Protein AF-G1UU79-F1 (afdb_monomer)

Foldseek 3Di:
DPPPVVVVVVVVVVLVVVVVVCCVVVVVVLVVLQVLCVLALHHSVLVCCLVPVLVVVLLVVLVVVVPPLSVPVVCVVSPPPVSSCVSCPPPVVSSVVSVVSSVVSVVVSVVSNPDGGDAAAHPVGGNPPDDPPPPPDDPDPDPPPPLDQQDLVNLVVVLVVCLQPLFAADALRSLVSLVVVLVVLVVLLVVLVVVPDDDPVVCCVSRVVSVVVSVSSVRSNLSNLSRLLVLQVHHSCLVCVLVVLLVVLQVVCVVVVNPVCLSDPDDDVVVVVVCCVVPVPSNCVSCVSSVVSVVVSVVSSPDGGDAAADPRGGNPSVVVVVVVD

Sequence (325 aa):
MPSWGGFQILAVTDALIAVLLQFVIFIPMLAVGIRRLHDSDLSGWWLPTAMWLPSLLALGCALLWGRPEALDLVKLVGGNSSLFPKILDGHPVLSWSLRILNMLLQFFLLFVWVRKGTSGPNRFGPDPLAPETVPGNPPVSPPAERKATMSFARGIKTCLRKYLHVRGRASRAEFWWFVLLYALLLLGYKILLFRQQGPDWLFFVTQGLPLLALLLLAVPLLAVGVRRLHDSNLRCWWLLVPLVPTLLALGIGAWVGIPASLVWMEITDAALAYHLERYPGEFWILHLPTALLLLLLLCLCLRKGTSGPNRFGPDPLTVARERRI

pLDDT: mean 77.98, std 14.63, range [42.53, 96.12]

Mean predicted aligned error: 16.14 Å

Radius of gyration: 25.37 Å; Cα contacts (8 Å, |Δi|>4): 253; chains: 1; bounding box: 64×58×80 Å

Secondary structure (DSSP, 8-state):
---HHHHHHHHHHHHHHHHHHHHHHHHHHHHHHHHHHHHTT--TTHHHHHHHHHHHHHHHHHHHTT-GGGG-HHHHHTT-TTHHHHHTTT-HHHHHHHHHHHHHHHHHHHHHHHSPPPSS-BTTB--TTS----TTSPPP-S-SS---PPPHHHHHHHHHHTTT--SS---HHHHHHHHHHHHHHHHHHHHHHT---S-HHHHIIIIIHHHHHHHHHHHHHHHHHHHHHHHTT--GGGGTTTHHHHHHHHHHHHHTT--GGGTS----HHHHHHHHHH-HHHHHHHHHHHHHHHHHHHHHHHSPPPSS-BTTBS-HHHHHHHTT-

Structure (mmCIF, N/CA/C/O backbone):
data_AF-G1UU79-F1
#
_entry.id   AF-G1UU79-F1
#
loop_
_atom_site.group_PDB
_atom_site.id
_atom_site.type_symbol
_atom_site.label_atom_id
_atom_site.label_alt_id
_atom_site.label_comp_id
_atom_site.label_asym_id
_atom_site.label_entity_id
_atom_site.label_seq_id
_atom_site.pdbx_PDB_ins_code
_atom_site.Cartn_x
_atom_site.Cartn_y
_atom_site.Cartn_z
_atom_site.occupancy
_atom_site.B_iso_or_equiv
_atom_site.auth_seq_id
_atom_site.auth_comp_id
_atom_site.auth_asym_id
_atom_site.auth_atom_id
_atom_site.pdbx_PDB_model_num
ATOM 1 N N . MET A 1 1 ? 14.846 29.784 -36.809 1.00 42.53 1 MET A N 1
ATOM 2 C CA . MET A 1 1 ? 15.454 28.819 -35.866 1.00 42.53 1 MET A CA 1
ATOM 3 C C . MET A 1 1 ? 15.377 29.437 -34.477 1.00 42.53 1 MET A C 1
ATOM 5 O O . MET A 1 1 ? 15.853 30.560 -34.353 1.00 42.53 1 MET A O 1
ATOM 9 N N . PRO A 1 2 ? 14.732 28.813 -33.475 1.00 44.84 2 PRO A N 1
ATOM 10 C CA . PRO A 1 2 ? 14.723 29.357 -32.118 1.00 44.84 2 PRO A CA 1
ATOM 11 C C . PRO A 1 2 ? 16.166 29.414 -31.606 1.00 44.84 2 PRO A C 1
ATOM 13 O O . PRO A 1 2 ? 16.908 28.445 -31.763 1.00 44.84 2 PRO A O 1
ATOM 16 N N . SER A 1 3 ? 16.592 30.553 -31.063 1.00 48.53 3 SER A N 1
ATOM 17 C CA . SER A 1 3 ? 17.944 30.708 -30.534 1.00 48.53 3 SER A CA 1
ATOM 18 C C . SER A 1 3 ? 18.120 29.799 -29.315 1.00 48.53 3 SER A C 1
ATOM 20 O O . SER A 1 3 ? 17.365 29.865 -28.345 1.00 48.53 3 SER A O 1
ATOM 22 N N . TRP A 1 4 ? 19.142 28.947 -29.364 1.00 49.50 4 TRP A N 1
ATOM 23 C CA . TRP A 1 4 ? 19.498 27.992 -28.310 1.00 49.50 4 TRP A CA 1
ATOM 24 C C . TRP A 1 4 ? 19.622 28.622 -26.906 1.00 49.50 4 TRP A C 1
ATOM 26 O O . TRP A 1 4 ? 19.431 27.932 -25.908 1.00 49.50 4 TRP A O 1
ATOM 36 N N . GLY A 1 5 ? 19.862 29.936 -26.817 1.00 51.56 5 GLY A N 1
ATOM 37 C CA . GLY A 1 5 ? 19.960 30.670 -25.553 1.00 51.56 5 GLY A CA 1
ATOM 38 C C . GLY A 1 5 ? 18.662 30.726 -24.737 1.00 51.56 5 GLY A C 1
ATOM 39 O O . GLY A 1 5 ? 18.717 30.621 -23.517 1.00 51.56 5 GLY A O 1
ATOM 40 N N . GLY A 1 6 ? 17.485 30.815 -25.372 1.00 49.16 6 GLY A N 1
ATOM 41 C CA . GLY A 1 6 ? 16.207 30.844 -24.640 1.00 49.16 6 GLY A CA 1
ATOM 42 C C . GLY A 1 6 ? 15.876 29.505 -23.971 1.00 49.16 6 GLY A C 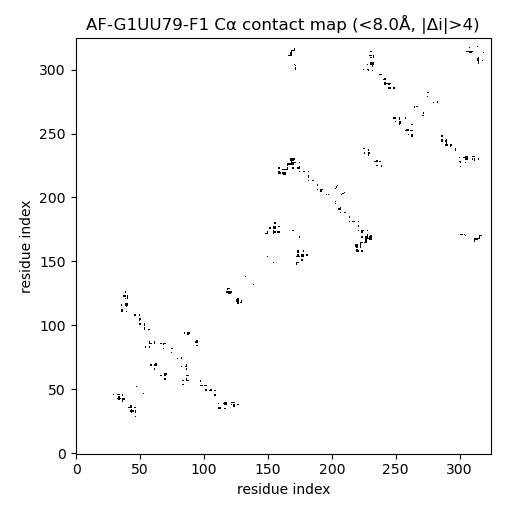1
ATOM 43 O O . GLY A 1 6 ? 15.390 29.469 -22.843 1.00 49.16 6 GLY A O 1
ATOM 44 N N . PHE A 1 7 ? 16.215 28.399 -24.639 1.00 50.00 7 PHE A N 1
ATOM 45 C CA . PHE A 1 7 ? 16.010 27.043 -24.122 1.00 50.00 7 PHE A CA 1
ATOM 46 C C . PHE A 1 7 ? 16.966 26.722 -22.962 1.00 50.00 7 PHE A C 1
ATOM 48 O O . PHE A 1 7 ? 16.570 26.091 -21.985 1.00 50.00 7 PHE A O 1
ATOM 55 N N . GLN A 1 8 ? 18.207 27.216 -23.025 1.00 52.56 8 GLN A N 1
ATOM 56 C CA . GLN A 1 8 ? 19.177 27.073 -21.935 1.00 52.56 8 GLN A CA 1
ATOM 57 C C . GLN A 1 8 ? 18.784 27.881 -20.689 1.00 52.56 8 GLN A C 1
ATOM 59 O O . GLN A 1 8 ? 18.909 27.371 -19.579 1.00 52.56 8 GLN A O 1
ATOM 64 N N . ILE A 1 9 ? 18.260 29.102 -20.848 1.00 56.16 9 ILE A N 1
ATOM 65 C CA . ILE A 1 9 ? 17.803 29.931 -19.718 1.00 56.16 9 ILE A CA 1
ATOM 66 C C . ILE A 1 9 ? 16.595 29.295 -19.019 1.00 56.16 9 ILE A C 1
ATOM 68 O O . ILE A 1 9 ? 16.570 29.239 -17.789 1.00 56.16 9 ILE A O 1
ATOM 72 N N . LEU A 1 10 ? 15.628 28.770 -19.779 1.00 54.28 10 LEU A N 1
ATOM 73 C CA . LEU A 1 10 ? 14.480 28.051 -19.217 1.00 54.28 10 LEU A CA 1
ATOM 74 C C . LEU A 1 10 ? 14.926 26.793 -18.458 1.00 54.28 10 LEU A C 1
ATOM 76 O O . LEU A 1 10 ? 14.552 26.626 -17.303 1.00 54.28 10 LEU A O 1
ATOM 80 N N . ALA A 1 11 ? 15.820 25.983 -19.036 1.00 52.56 11 ALA A N 1
ATOM 81 C CA . ALA A 1 11 ? 16.336 24.779 -18.381 1.00 52.56 11 ALA A CA 1
ATOM 82 C C . ALA A 1 11 ? 17.107 25.072 -17.078 1.00 52.56 11 ALA A C 1
ATOM 84 O O . ALA A 1 11 ? 16.971 24.344 -16.094 1.00 52.56 11 ALA A O 1
ATOM 85 N N . VAL A 1 12 ? 17.904 26.147 -17.045 1.00 56.50 12 VAL A N 1
ATOM 86 C CA . VAL A 1 12 ? 18.603 26.588 -15.824 1.00 56.50 12 VAL A CA 1
ATOM 87 C C . VAL A 1 12 ? 17.605 27.089 -14.780 1.00 56.50 12 VAL A C 1
ATOM 89 O O . VAL A 1 12 ? 17.750 26.784 -13.598 1.00 56.50 12 VAL A O 1
ATOM 92 N N . THR A 1 13 ? 16.574 27.817 -15.206 1.00 59.31 13 THR A N 1
ATOM 93 C CA . THR A 1 13 ? 15.526 28.327 -14.312 1.00 59.31 13 THR A CA 1
ATOM 94 C C . THR A 1 13 ? 14.730 27.179 -13.687 1.00 59.31 13 THR A C 1
ATOM 96 O O . THR A 1 13 ? 14.558 27.154 -12.469 1.00 59.31 13 THR A O 1
ATOM 99 N N . ASP A 1 14 ? 14.339 26.179 -14.478 1.00 57.91 14 ASP A N 1
ATOM 100 C CA . ASP A 1 14 ? 13.632 24.987 -13.999 1.00 57.91 14 ASP A CA 1
ATOM 101 C C . ASP A 1 14 ? 14.483 24.168 -13.017 1.00 57.91 14 ASP A C 1
ATOM 103 O O . ASP A 1 14 ? 13.990 23.741 -11.970 1.00 57.91 14 ASP A O 1
ATOM 107 N N . ALA A 1 15 ? 15.781 24.000 -13.298 1.00 57.03 15 ALA A N 1
ATOM 108 C CA . ALA A 1 15 ? 16.706 23.319 -12.394 1.00 57.03 15 ALA A CA 1
ATOM 109 C C . ALA A 1 15 ? 16.856 24.062 -11.054 1.00 57.03 15 ALA A C 1
ATOM 111 O O . ALA A 1 15 ? 16.834 23.435 -9.993 1.00 57.03 15 ALA A O 1
ATOM 112 N N . LEU A 1 16 ? 16.960 25.395 -11.079 1.00 65.00 16 LEU A N 1
ATOM 113 C CA . LEU A 1 16 ? 17.035 26.214 -9.865 1.00 65.00 16 LEU A CA 1
ATOM 114 C C . LEU A 1 16 ? 15.746 26.127 -9.042 1.00 65.00 16 LEU A C 1
ATOM 116 O O . LEU A 1 16 ? 15.810 25.965 -7.823 1.00 65.00 16 LEU A O 1
ATOM 120 N N . ILE A 1 17 ? 14.582 26.177 -9.695 1.00 68.44 17 ILE A N 1
ATOM 121 C CA . ILE A 1 17 ? 13.284 26.007 -9.032 1.00 68.44 17 ILE A CA 1
ATOM 122 C C . ILE A 1 17 ? 13.189 24.618 -8.392 1.00 68.44 17 ILE A C 1
ATOM 124 O O . ILE A 1 17 ? 12.802 24.514 -7.228 1.00 68.44 17 ILE A O 1
ATOM 128 N N . ALA A 1 18 ? 13.582 23.558 -9.103 1.00 62.09 18 ALA A N 1
ATOM 129 C CA . ALA A 1 18 ? 13.568 22.195 -8.578 1.00 62.09 18 ALA A CA 1
ATOM 130 C C . ALA A 1 18 ? 14.458 22.046 -7.333 1.00 62.09 18 ALA A C 1
ATOM 132 O O . ALA A 1 18 ? 14.018 21.482 -6.330 1.00 62.09 18 ALA A O 1
ATOM 133 N N . VAL A 1 19 ? 15.670 22.610 -7.358 1.00 67.50 19 VAL A N 1
ATOM 134 C CA . VAL A 1 19 ? 16.589 22.613 -6.209 1.00 67.50 19 VAL A CA 1
ATOM 135 C C . VAL A 1 19 ? 15.980 23.366 -5.025 1.00 67.50 19 VAL A C 1
ATOM 137 O O . VAL A 1 19 ? 15.963 22.846 -3.909 1.00 67.50 19 VAL A O 1
ATOM 140 N N . LEU A 1 20 ? 15.427 24.561 -5.251 1.00 73.44 20 LEU A N 1
ATOM 141 C CA . LEU A 1 20 ? 14.787 25.351 -4.196 1.00 73.44 20 LEU A CA 1
ATOM 142 C C . LEU A 1 20 ? 13.600 24.607 -3.571 1.00 73.44 20 LEU A C 1
ATOM 144 O O . LEU A 1 20 ? 13.518 24.500 -2.347 1.00 73.44 20 LEU A O 1
ATOM 148 N N . LEU A 1 21 ? 12.714 24.039 -4.393 1.00 71.88 21 LEU A N 1
ATOM 149 C CA . LEU A 1 21 ? 11.583 23.237 -3.921 1.00 71.88 21 LEU A CA 1
ATOM 150 C C . LEU A 1 21 ? 12.048 22.004 -3.139 1.00 71.88 21 LEU A C 1
ATOM 152 O O . LEU A 1 21 ? 11.457 21.668 -2.110 1.00 71.88 21 LEU A O 1
ATOM 156 N N . GLN A 1 22 ? 13.132 21.364 -3.579 1.00 69.00 22 GLN A N 1
ATOM 157 C CA . GLN A 1 22 ? 13.719 20.238 -2.867 1.00 69.00 22 GLN A CA 1
ATOM 158 C C . GLN A 1 22 ? 14.192 20.659 -1.477 1.00 69.00 22 GLN A C 1
ATOM 160 O O . GLN A 1 22 ? 13.852 19.974 -0.521 1.00 69.00 22 GLN A O 1
ATOM 165 N N . PHE A 1 23 ? 14.872 21.798 -1.316 1.00 76.50 23 PHE A N 1
ATOM 166 C CA . PHE A 1 23 ? 15.268 22.297 0.009 1.00 76.50 23 PHE A CA 1
ATOM 167 C C . PHE A 1 23 ? 14.071 22.652 0.900 1.00 76.50 23 PHE A C 1
ATOM 169 O O . PHE A 1 23 ? 14.068 22.294 2.082 1.00 76.50 23 PHE A O 1
ATOM 176 N N . VAL A 1 24 ? 13.039 23.291 0.338 1.00 80.75 24 VAL A N 1
ATOM 177 C CA . VAL A 1 24 ? 11.813 23.666 1.068 1.00 80.75 24 VAL A CA 1
ATOM 178 C C . VAL A 1 24 ? 11.107 22.441 1.650 1.00 80.75 24 VAL A C 1
ATOM 180 O O . VAL A 1 24 ? 10.615 22.499 2.774 1.00 80.75 24 VAL A O 1
ATOM 183 N N . ILE A 1 25 ? 11.079 21.321 0.925 1.00 75.50 25 ILE A N 1
ATOM 184 C CA . ILE A 1 25 ? 10.459 20.071 1.394 1.00 75.50 25 ILE A CA 1
ATOM 185 C C . ILE A 1 25 ? 11.431 19.256 2.259 1.00 75.50 25 ILE A C 1
ATOM 187 O O . ILE A 1 25 ? 11.033 18.646 3.254 1.00 75.50 25 ILE A O 1
ATOM 191 N N . PHE A 1 26 ? 12.713 19.244 1.900 1.00 80.00 26 PHE A N 1
ATOM 192 C CA . PHE A 1 26 ? 13.729 18.413 2.534 1.00 80.00 26 PHE A CA 1
ATOM 193 C C . PHE A 1 26 ? 13.998 18.825 3.979 1.00 80.00 26 PHE A C 1
ATOM 195 O O . PHE A 1 26 ? 14.061 17.954 4.843 1.00 80.00 26 PHE A O 1
ATOM 202 N N . ILE A 1 27 ? 14.108 20.126 4.271 1.00 82.31 27 ILE A N 1
ATOM 203 C CA . ILE A 1 27 ? 14.442 20.605 5.622 1.00 82.31 27 ILE A CA 1
ATOM 204 C C . ILE A 1 27 ? 13.367 20.197 6.654 1.00 82.31 27 ILE A C 1
ATOM 206 O O . ILE A 1 27 ? 13.730 19.583 7.665 1.00 82.31 27 ILE A O 1
ATOM 210 N N . PRO A 1 28 ? 12.055 20.431 6.430 1.00 85.69 28 PRO A N 1
ATOM 211 C CA . PRO A 1 28 ? 11.013 19.952 7.338 1.00 85.69 28 PRO A CA 1
ATOM 212 C C . PRO A 1 28 ? 10.983 18.426 7.472 1.00 85.69 28 PRO A C 1
ATOM 214 O O . PRO A 1 28 ? 10.827 17.909 8.578 1.00 85.69 28 PRO A O 1
ATOM 217 N N . MET A 1 29 ? 11.167 17.693 6.369 1.00 81.50 29 MET A N 1
ATOM 218 C CA . MET A 1 29 ? 11.174 16.225 6.386 1.00 81.50 29 MET A CA 1
ATOM 219 C C . MET A 1 29 ? 12.353 15.663 7.182 1.00 81.50 29 MET A C 1
ATOM 221 O O . MET A 1 29 ? 12.182 14.716 7.952 1.00 81.50 29 MET A O 1
ATOM 225 N N . LEU A 1 30 ? 13.528 16.280 7.054 1.00 85.81 30 LEU A N 1
ATOM 226 C CA . LEU A 1 30 ? 14.711 15.949 7.838 1.00 85.81 30 LEU A CA 1
ATOM 227 C C . LEU A 1 30 ? 14.448 16.189 9.330 1.00 85.81 30 LEU A C 1
ATOM 229 O O . LEU A 1 30 ? 14.699 15.303 10.147 1.00 85.81 30 LEU A O 1
ATOM 233 N N . ALA A 1 31 ? 13.874 17.343 9.683 1.00 87.50 31 ALA A N 1
ATOM 234 C CA . ALA A 1 31 ? 13.552 17.686 11.066 1.00 87.50 31 ALA A CA 1
ATOM 235 C C . ALA A 1 31 ? 12.558 16.693 11.697 1.00 87.50 31 ALA A C 1
ATOM 237 O O . ALA A 1 31 ? 12.780 16.207 12.809 1.00 87.50 31 ALA A O 1
ATOM 238 N N . VAL A 1 32 ? 11.487 16.336 10.978 1.00 89.69 32 VAL A N 1
ATOM 239 C CA . VAL A 1 32 ? 10.502 15.343 11.440 1.00 89.69 32 VAL A CA 1
ATOM 240 C C . VAL A 1 32 ? 11.132 13.954 11.560 1.00 89.69 32 VAL A C 1
ATOM 242 O O . VAL A 1 32 ? 10.906 13.263 12.555 1.00 89.69 32 VAL A O 1
ATOM 245 N N . GLY A 1 33 ? 11.951 13.549 10.586 1.00 89.50 33 GLY A N 1
ATOM 246 C CA . GLY A 1 33 ? 12.649 12.264 10.603 1.00 89.50 33 GLY A CA 1
ATOM 247 C C . GLY A 1 33 ? 13.595 12.128 11.798 1.00 89.50 33 GLY A C 1
ATOM 248 O O . GLY A 1 33 ? 13.553 11.114 12.495 1.00 89.50 33 GLY A O 1
ATOM 249 N N . ILE A 1 34 ? 14.380 13.171 12.087 1.00 92.56 34 ILE A N 1
ATOM 250 C CA . ILE A 1 34 ? 15.268 13.236 13.257 1.00 92.56 34 ILE A CA 1
ATOM 251 C C . ILE A 1 34 ? 14.456 13.167 14.550 1.00 92.56 34 ILE A C 1
ATOM 253 O O . ILE A 1 34 ? 14.777 12.369 15.430 1.00 92.56 34 ILE A O 1
ATOM 257 N N . ARG A 1 35 ? 13.362 13.933 14.654 1.00 90.19 35 ARG A N 1
ATOM 258 C CA . ARG A 1 35 ? 12.492 13.896 15.836 1.00 90.19 35 ARG A CA 1
ATOM 259 C C . ARG A 1 35 ? 11.935 12.495 16.083 1.00 90.19 35 ARG A C 1
ATOM 261 O O . ARG A 1 35 ? 11.915 12.046 17.221 1.00 90.19 35 ARG A O 1
ATOM 268 N N . ARG A 1 36 ? 11.558 11.761 15.031 1.00 90.19 36 ARG A N 1
ATOM 269 C CA . ARG A 1 36 ? 11.080 10.376 15.176 1.00 90.19 36 ARG A CA 1
ATOM 270 C C . ARG A 1 36 ? 12.157 9.370 15.559 1.00 90.19 36 ARG A C 1
ATOM 272 O O . ARG A 1 36 ? 11.850 8.407 16.261 1.00 90.19 36 ARG A O 1
ATOM 279 N N . LEU A 1 37 ? 13.399 9.580 15.130 1.00 92.69 37 LEU A N 1
ATOM 280 C CA . LEU A 1 37 ? 14.528 8.793 15.625 1.00 92.69 37 LEU A CA 1
ATOM 281 C C . LEU A 1 37 ? 14.736 9.047 17.122 1.00 92.69 37 LEU A C 1
ATOM 283 O O . LEU A 1 37 ? 14.822 8.090 17.890 1.00 92.69 37 LEU A O 1
ATOM 287 N N . HIS A 1 38 ? 14.693 10.313 17.542 1.00 91.88 38 HIS A N 1
ATOM 288 C CA . HIS A 1 38 ? 14.802 10.695 18.949 1.00 91.88 38 HIS A CA 1
ATOM 289 C C . HIS A 1 38 ? 13.661 10.116 19.795 1.00 91.88 38 HIS A C 1
ATOM 291 O O . HIS A 1 38 ? 13.929 9.609 20.878 1.00 91.88 38 HIS A O 1
ATOM 297 N N . ASP A 1 39 ? 12.418 10.088 19.291 1.00 87.81 39 ASP A N 1
ATOM 298 C CA . ASP A 1 39 ? 11.281 9.431 19.964 1.00 87.81 39 ASP A CA 1
ATOM 299 C C . ASP A 1 39 ? 11.562 7.945 20.264 1.00 87.81 39 ASP A C 1
ATOM 301 O O . ASP A 1 39 ? 10.985 7.376 21.186 1.00 87.81 39 ASP A O 1
ATOM 305 N N . SER A 1 40 ? 12.419 7.289 19.476 1.00 89.88 40 SER A N 1
ATOM 306 C CA . SER A 1 40 ? 12.790 5.874 19.633 1.00 89.88 40 SER A CA 1
ATOM 307 C C . SER A 1 40 ? 14.128 5.670 20.351 1.00 89.88 40 SER A C 1
ATOM 309 O O . SER A 1 40 ? 14.674 4.570 20.296 1.00 89.88 40 SER A O 1
ATOM 311 N N . ASP A 1 41 ? 14.652 6.714 21.000 1.00 89.38 41 ASP A N 1
ATOM 312 C CA . ASP A 1 41 ? 15.974 6.749 21.634 1.00 89.38 41 ASP A CA 1
ATOM 313 C C . ASP A 1 41 ? 17.134 6.421 20.669 1.00 89.38 41 ASP A C 1
ATOM 315 O O . ASP A 1 41 ? 18.170 5.872 21.047 1.00 89.38 41 ASP A O 1
ATOM 319 N N . LEU A 1 42 ? 16.979 6.774 19.391 1.00 91.44 42 LEU A N 1
ATOM 320 C CA . LEU A 1 42 ? 18.011 6.654 18.360 1.00 91.44 42 LEU A CA 1
ATOM 321 C C . LEU A 1 42 ? 18.570 8.033 18.010 1.00 91.44 42 LEU A C 1
ATOM 323 O O . LEU A 1 42 ? 17.855 9.029 18.041 1.00 91.44 42 LEU A O 1
ATOM 327 N N . SER A 1 43 ? 19.851 8.099 17.641 1.00 94.06 43 SER A N 1
ATOM 328 C CA . SER A 1 43 ? 20.458 9.350 17.181 1.00 94.06 43 SER A CA 1
ATOM 329 C C . SER A 1 43 ? 19.900 9.776 15.820 1.00 94.06 43 SER A C 1
ATOM 331 O O . SER A 1 43 ? 19.652 8.943 14.947 1.00 94.06 43 SER A O 1
ATOM 333 N N . GLY A 1 44 ? 19.774 11.088 15.599 1.00 91.12 44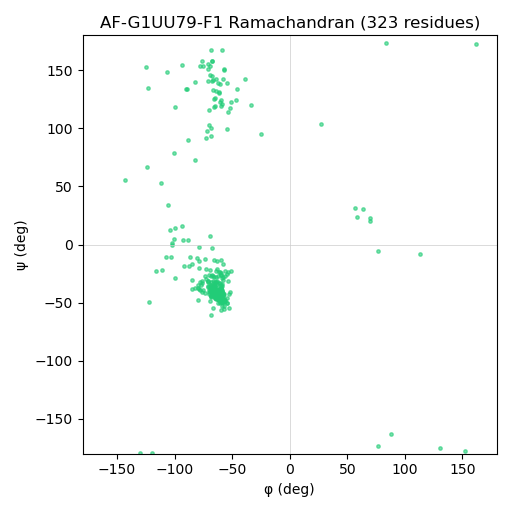 GLY A N 1
ATOM 334 C CA . GLY A 1 44 ? 19.381 11.642 14.299 1.00 91.12 44 GLY A CA 1
ATOM 335 C C . GLY A 1 44 ? 20.290 11.221 13.135 1.00 91.12 44 GLY A C 1
ATOM 336 O O . GLY A 1 44 ? 19.834 11.191 11.996 1.00 91.12 44 GLY A O 1
ATOM 337 N N . TRP A 1 45 ? 21.537 10.823 13.418 1.00 91.81 45 TRP A N 1
ATOM 338 C CA . TRP A 1 45 ? 22.521 10.360 12.432 1.00 91.81 45 TRP A CA 1
ATOM 339 C C . TRP A 1 45 ? 22.088 9.125 11.639 1.00 91.81 45 TRP A C 1
ATOM 341 O O . TRP A 1 45 ? 22.505 8.971 10.496 1.00 91.81 45 TRP A O 1
ATOM 351 N N . TRP A 1 46 ? 21.187 8.298 12.175 1.00 92.19 46 TRP A N 1
ATOM 352 C CA . TRP A 1 46 ? 20.637 7.166 11.426 1.00 92.19 46 TRP A CA 1
ATOM 353 C C . TRP A 1 46 ? 19.933 7.583 10.130 1.00 92.19 46 TRP A C 1
ATOM 355 O O . TRP A 1 46 ? 19.936 6.817 9.169 1.00 92.19 46 TRP A O 1
ATOM 365 N N . LEU A 1 47 ? 19.370 8.795 10.078 1.00 90.56 47 LEU A N 1
ATOM 366 C CA . LEU A 1 47 ? 18.685 9.308 8.896 1.00 90.56 47 LEU A CA 1
ATOM 367 C C . LEU A 1 47 ? 19.658 9.579 7.732 1.00 90.56 47 LEU A C 1
ATOM 369 O O . LEU A 1 47 ? 19.527 8.913 6.706 1.00 90.56 47 LEU A O 1
ATOM 373 N N . PRO A 1 48 ? 20.671 10.464 7.853 1.00 88.50 48 PRO A N 1
ATOM 374 C CA . PRO A 1 48 ? 21.639 10.669 6.781 1.00 88.50 48 PRO A CA 1
ATOM 375 C C . PRO A 1 48 ? 22.472 9.415 6.488 1.00 88.50 48 PRO A C 1
ATOM 377 O O . PRO A 1 48 ? 22.790 9.181 5.325 1.00 88.50 48 PRO A O 1
ATOM 380 N N . THR A 1 49 ? 22.777 8.568 7.480 1.00 87.06 49 THR A N 1
ATOM 381 C CA . THR A 1 49 ? 23.453 7.284 7.227 1.00 87.06 49 THR A CA 1
ATOM 382 C C . THR A 1 49 ? 22.623 6.402 6.298 1.00 87.06 49 THR A C 1
ATOM 384 O O . THR A 1 49 ? 23.139 5.921 5.296 1.00 87.06 49 THR A O 1
ATOM 387 N N . ALA A 1 50 ? 21.329 6.227 6.564 1.00 87.31 50 ALA A N 1
ATOM 388 C CA . ALA A 1 50 ? 20.466 5.419 5.707 1.00 87.31 50 ALA A CA 1
ATOM 389 C C . ALA A 1 50 ? 20.264 6.018 4.305 1.00 87.31 50 ALA A C 1
ATOM 391 O O . ALA A 1 50 ? 20.119 5.270 3.343 1.00 87.31 50 ALA A O 1
ATOM 392 N N . MET A 1 51 ? 20.263 7.349 4.185 1.00 84.38 51 MET A N 1
ATOM 393 C CA . MET A 1 51 ? 20.051 8.039 2.908 1.00 84.38 51 MET A CA 1
ATOM 394 C C . MET A 1 51 ? 21.296 8.056 2.018 1.00 84.38 51 MET A C 1
ATOM 396 O O . MET A 1 51 ? 21.178 7.925 0.802 1.00 84.38 51 MET A O 1
ATOM 400 N N . TRP A 1 52 ? 22.481 8.232 2.608 1.00 85.75 52 TRP A N 1
ATOM 401 C CA . TRP A 1 52 ? 23.689 8.561 1.851 1.00 85.75 52 TRP A CA 1
ATOM 402 C C . TRP A 1 52 ? 24.775 7.493 1.913 1.00 85.75 52 TRP A C 1
ATOM 404 O O . TRP A 1 52 ? 25.582 7.437 0.993 1.00 85.75 52 TRP A O 1
ATOM 414 N N . LEU A 1 53 ? 24.810 6.618 2.927 1.00 87.38 53 LEU A N 1
ATOM 415 C CA . LEU A 1 53 ? 25.902 5.646 3.078 1.00 87.38 53 LEU A CA 1
ATOM 416 C C . LEU A 1 53 ? 26.071 4.732 1.848 1.00 87.38 53 LEU A C 1
ATOM 418 O O . LEU A 1 53 ? 27.193 4.650 1.352 1.00 87.38 53 LEU A O 1
ATOM 422 N N . PRO A 1 54 ? 25.022 4.092 1.289 1.00 86.06 54 PRO A N 1
ATOM 423 C CA . PRO A 1 54 ? 25.186 3.248 0.101 1.00 86.06 54 PRO A CA 1
ATOM 424 C C . PRO A 1 54 ? 25.691 4.034 -1.117 1.00 86.06 54 PRO A C 1
ATOM 426 O O . PRO A 1 54 ? 26.507 3.524 -1.882 1.00 86.06 54 PRO A O 1
ATOM 429 N N . SER A 1 55 ? 25.246 5.284 -1.267 1.00 81.94 55 SER A N 1
ATOM 430 C CA . SER A 1 55 ? 25.646 6.195 -2.347 1.00 81.94 55 SER A CA 1
ATOM 431 C C . SER A 1 55 ? 27.082 6.678 -2.218 1.00 81.94 55 SER A C 1
ATOM 433 O O . SER A 1 55 ? 27.806 6.699 -3.208 1.00 81.94 55 SER A O 1
ATOM 435 N N . LEU A 1 56 ? 27.525 6.999 -1.005 1.00 86.50 56 LEU A N 1
ATOM 436 C CA . LEU A 1 56 ? 28.905 7.387 -0.729 1.00 86.50 56 LEU A CA 1
ATOM 437 C C . LEU A 1 56 ? 29.865 6.206 -0.895 1.00 86.50 56 LEU A C 1
ATOM 439 O O . LEU A 1 56 ? 30.951 6.384 -1.436 1.00 86.50 56 LEU A O 1
ATOM 443 N N . LEU A 1 57 ? 29.456 4.996 -0.497 1.00 87.56 57 LEU A N 1
ATOM 444 C CA . LEU A 1 57 ? 30.230 3.777 -0.743 1.00 87.56 57 LEU A CA 1
ATOM 445 C C . LEU A 1 57 ? 30.336 3.474 -2.241 1.00 87.56 57 LEU A C 1
ATOM 447 O O . LEU A 1 57 ? 31.431 3.210 -2.727 1.00 87.56 57 LEU A O 1
ATOM 451 N N . ALA A 1 58 ? 29.224 3.566 -2.979 1.00 83.50 58 ALA A N 1
ATOM 452 C CA . ALA A 1 58 ? 29.223 3.386 -4.429 1.00 83.50 58 ALA A CA 1
ATOM 453 C C . ALA A 1 58 ? 30.144 4.399 -5.122 1.00 83.50 58 ALA A C 1
ATOM 455 O O . ALA A 1 58 ? 30.963 4.005 -5.947 1.00 83.50 58 ALA A O 1
ATOM 456 N N . LEU A 1 59 ? 30.050 5.679 -4.746 1.00 83.44 59 LEU A N 1
ATOM 457 C CA . LEU A 1 59 ? 30.901 6.746 -5.269 1.00 83.44 59 LEU A CA 1
ATOM 458 C C . LEU A 1 59 ? 32.379 6.520 -4.923 1.00 83.44 59 LEU A C 1
ATOM 460 O O . LEU A 1 59 ? 33.235 6.660 -5.789 1.00 83.44 59 LEU A O 1
ATOM 464 N N . GLY A 1 60 ? 32.685 6.120 -3.687 1.00 86.69 60 GLY A N 1
ATOM 465 C CA . GLY A 1 60 ? 34.046 5.787 -3.266 1.00 86.69 60 GLY A CA 1
ATOM 466 C C . GLY A 1 60 ? 34.643 4.652 -4.098 1.00 86.69 60 GLY A C 1
ATOM 467 O O . GLY A 1 60 ? 35.751 4.785 -4.610 1.00 86.69 60 GLY A O 1
ATOM 468 N N . CYS A 1 61 ? 33.890 3.570 -4.315 1.00 86.38 61 CYS A N 1
ATOM 469 C CA . CYS A 1 61 ? 34.310 2.483 -5.201 1.00 86.38 61 CYS A CA 1
ATOM 470 C C . CYS A 1 61 ? 34.508 2.965 -6.646 1.00 86.38 61 CYS A C 1
ATOM 472 O O . CYS A 1 61 ? 35.513 2.630 -7.265 1.00 86.38 61 CYS A O 1
ATOM 474 N N . ALA A 1 62 ? 33.604 3.802 -7.158 1.00 83.06 62 ALA A N 1
ATOM 475 C CA . ALA A 1 62 ? 33.699 4.392 -8.492 1.00 83.06 62 ALA A CA 1
ATOM 476 C C . ALA A 1 62 ? 35.007 5.160 -8.707 1.00 83.06 62 ALA A C 1
ATOM 478 O O . ALA A 1 62 ? 35.681 4.980 -9.721 1.00 83.06 62 ALA A O 1
ATOM 479 N N . LEU A 1 63 ? 35.358 6.007 -7.735 1.00 84.38 63 LEU A N 1
ATOM 480 C CA . LEU A 1 63 ? 36.566 6.822 -7.758 1.00 84.38 63 LEU A CA 1
ATOM 481 C C . LEU A 1 63 ? 37.818 5.945 -7.685 1.00 84.38 63 LEU A C 1
ATOM 483 O O . LEU A 1 63 ? 38.756 6.164 -8.446 1.00 84.38 63 LEU A O 1
ATOM 487 N N . LEU A 1 64 ? 37.809 4.912 -6.836 1.00 86.56 64 LEU A N 1
ATOM 488 C CA . LEU A 1 64 ? 38.904 3.939 -6.743 1.00 86.56 64 LEU A CA 1
ATOM 489 C C . LEU A 1 64 ? 39.104 3.148 -8.043 1.00 86.56 64 LEU A C 1
ATOM 491 O O . LEU A 1 64 ? 40.229 2.784 -8.372 1.00 86.56 64 LEU A O 1
ATOM 495 N N . TRP A 1 65 ? 38.033 2.902 -8.796 1.00 87.81 65 TRP A N 1
ATOM 496 C CA . TRP A 1 65 ? 38.079 2.224 -10.094 1.00 87.81 65 TRP A CA 1
ATOM 497 C C . TRP A 1 65 ? 38.305 3.160 -11.283 1.00 87.81 65 TRP A C 1
ATOM 499 O O . TRP A 1 65 ? 38.281 2.700 -12.424 1.00 87.81 65 TRP A O 1
ATOM 509 N N . GLY A 1 66 ? 38.509 4.459 -11.044 1.00 84.31 66 GLY A N 1
ATOM 510 C CA . GLY A 1 66 ? 38.748 5.434 -12.106 1.00 84.31 66 GLY A CA 1
ATOM 511 C C . GLY A 1 66 ? 37.564 5.603 -13.062 1.00 84.31 66 GLY A C 1
ATOM 512 O O . GLY A 1 66 ? 37.770 5.882 -14.241 1.00 84.31 66 GLY A O 1
ATOM 513 N N . ARG A 1 67 ? 36.325 5.412 -12.584 1.00 81.12 67 ARG A N 1
ATOM 514 C CA . ARG A 1 67 ? 35.116 5.574 -13.405 1.00 81.12 67 ARG A CA 1
ATOM 515 C C . ARG A 1 67 ? 34.896 7.057 -13.734 1.00 81.12 67 ARG A C 1
ATOM 517 O O . ARG A 1 67 ? 34.633 7.829 -12.810 1.00 81.12 67 ARG A O 1
ATOM 524 N N . PRO A 1 68 ? 34.966 7.486 -15.010 1.00 77.06 68 PRO A N 1
ATOM 525 C CA . PRO A 1 68 ? 34.805 8.896 -15.374 1.00 77.06 68 PRO A CA 1
ATOM 526 C C . PRO A 1 68 ? 33.412 9.437 -15.020 1.00 77.06 68 PRO A C 1
ATOM 528 O O . PRO A 1 68 ? 33.263 10.618 -14.715 1.00 77.06 68 PRO A O 1
ATOM 531 N N . GLU A 1 69 ? 32.397 8.571 -14.976 1.00 76.12 69 GLU A N 1
ATOM 532 C CA . GLU A 1 69 ? 31.033 8.911 -14.567 1.00 76.12 69 GLU A CA 1
ATOM 533 C C . GLU A 1 69 ? 30.943 9.363 -13.102 1.00 76.12 69 GLU A C 1
ATOM 535 O O . GLU A 1 69 ? 30.015 10.085 -12.743 1.00 76.12 69 GLU A O 1
ATOM 540 N N . ALA A 1 70 ? 31.904 8.977 -12.255 1.00 71.88 70 ALA A N 1
ATOM 541 C CA . ALA A 1 70 ? 31.959 9.366 -10.846 1.00 71.88 70 ALA A CA 1
ATOM 542 C C . ALA A 1 70 ? 32.271 10.858 -10.642 1.00 71.88 70 ALA A C 1
ATOM 544 O O . ALA A 1 70 ? 31.964 11.412 -9.589 1.00 71.88 70 ALA A O 1
ATOM 545 N N . LEU A 1 71 ? 32.882 11.506 -11.641 1.00 70.56 71 LEU A N 1
ATOM 546 C CA . LEU A 1 71 ? 33.257 12.921 -11.598 1.00 70.56 71 LEU A CA 1
ATOM 547 C C . LEU A 1 71 ? 32.113 13.849 -12.050 1.00 70.56 71 LEU A C 1
ATOM 549 O O . LEU A 1 71 ? 32.192 15.062 -11.860 1.00 70.56 71 LEU A O 1
ATOM 553 N N . ASP A 1 72 ? 31.031 13.299 -12.615 1.00 72.50 72 ASP A N 1
ATOM 554 C CA . ASP A 1 72 ? 29.875 14.059 -13.103 1.00 72.50 72 ASP A CA 1
ATOM 555 C C . ASP A 1 72 ? 28.895 14.398 -11.960 1.00 72.50 72 ASP A C 1
ATOM 557 O O . ASP A 1 72 ? 27.800 13.839 -11.825 1.00 72.50 72 ASP A O 1
ATOM 561 N N . LEU A 1 73 ? 29.315 15.338 -11.105 1.00 56.28 73 LEU A N 1
ATOM 562 C CA . LEU A 1 73 ? 28.555 15.808 -9.939 1.00 56.28 73 LEU A CA 1
ATOM 563 C C . LEU A 1 73 ? 27.178 16.381 -10.308 1.00 56.28 73 LEU A C 1
ATOM 565 O O . LEU A 1 73 ? 26.240 16.259 -9.523 1.00 56.28 73 LEU A O 1
ATOM 569 N N . VAL A 1 74 ? 27.027 16.969 -11.499 1.00 55.91 74 VAL A N 1
ATOM 570 C CA . VAL A 1 74 ? 25.769 17.587 -11.953 1.00 55.91 74 VAL A CA 1
ATOM 571 C C . VAL A 1 74 ? 24.672 16.536 -12.101 1.00 55.91 74 VAL A C 1
ATOM 573 O O . VAL A 1 74 ? 23.555 16.721 -11.617 1.00 55.91 74 VAL A O 1
ATOM 576 N N . LYS A 1 75 ? 24.990 15.390 -12.709 1.00 60.56 75 LYS A N 1
ATOM 577 C CA . LYS A 1 75 ? 24.034 14.283 -12.843 1.00 60.56 75 LYS A CA 1
ATOM 578 C C . LYS A 1 75 ? 23.783 13.563 -11.512 1.00 60.56 75 LYS A C 1
ATOM 580 O O . LYS A 1 75 ? 22.684 13.042 -11.311 1.00 60.56 75 LYS A O 1
ATOM 585 N N . LEU A 1 76 ? 24.771 13.546 -10.613 1.00 53.47 76 LEU A N 1
ATOM 586 C CA . LEU A 1 76 ? 24.661 12.940 -9.281 1.00 53.47 76 LEU A CA 1
ATOM 587 C C . LEU A 1 76 ? 23.727 13.750 -8.360 1.00 53.47 76 LEU A C 1
ATOM 589 O O . LEU A 1 76 ? 22.888 13.175 -7.671 1.00 53.47 76 LEU A O 1
ATOM 593 N N . VAL A 1 77 ? 23.843 15.082 -8.385 1.00 51.19 77 VAL A N 1
ATOM 594 C CA . VAL A 1 77 ? 23.003 16.010 -7.606 1.00 51.19 77 VAL A CA 1
ATOM 595 C C . VAL A 1 77 ? 21.605 16.153 -8.217 1.00 51.19 77 VAL A C 1
ATOM 597 O O . VAL A 1 77 ? 20.630 16.251 -7.478 1.00 51.19 77 VAL A O 1
ATOM 600 N N . GLY A 1 78 ? 21.474 16.066 -9.545 1.00 53.88 78 GLY A N 1
ATOM 601 C CA . GLY A 1 78 ? 20.189 16.108 -10.256 1.00 53.88 78 GLY A CA 1
ATOM 602 C C . GLY A 1 78 ? 19.283 14.882 -10.063 1.00 53.88 78 GLY A C 1
ATOM 603 O O . GLY A 1 78 ? 18.275 14.762 -10.752 1.00 53.88 78 GLY A O 1
ATOM 604 N N . GLY A 1 79 ? 19.634 13.948 -9.169 1.00 50.62 79 GLY A N 1
ATOM 605 C CA . GLY A 1 79 ? 18.792 12.794 -8.842 1.00 50.62 79 GLY A CA 1
ATOM 606 C C . GLY A 1 79 ? 18.669 11.761 -9.964 1.00 50.62 79 GLY A C 1
ATOM 607 O O . GLY A 1 79 ? 17.701 11.000 -9.991 1.00 50.62 79 GLY A O 1
ATOM 608 N N . ASN A 1 80 ? 19.626 11.712 -10.898 1.00 54.97 80 ASN A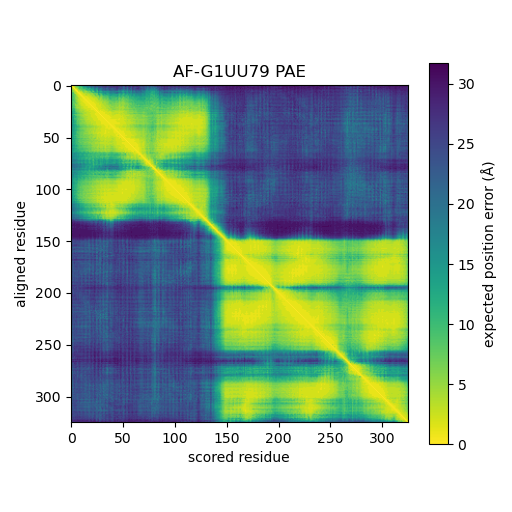 N 1
ATOM 609 C CA . ASN A 1 80 ? 19.554 10.789 -12.023 1.00 54.97 80 ASN A CA 1
ATOM 610 C C . ASN A 1 80 ? 19.805 9.342 -11.557 1.00 54.97 80 ASN A C 1
ATOM 612 O O . ASN A 1 80 ? 20.946 8.889 -11.433 1.00 54.97 80 ASN A O 1
ATOM 616 N N . SER A 1 81 ? 18.723 8.593 -11.337 1.00 56.16 81 SER A N 1
ATOM 617 C CA . SER A 1 81 ? 18.737 7.183 -10.918 1.00 56.16 81 SER A CA 1
ATOM 618 C C . SER A 1 81 ? 19.460 6.246 -11.897 1.00 56.16 81 SER A C 1
ATOM 620 O O . SER A 1 81 ? 19.805 5.124 -11.524 1.00 56.16 81 SER A O 1
ATOM 622 N N . SER A 1 82 ? 19.753 6.703 -13.122 1.00 59.47 82 SER A N 1
ATOM 623 C CA . SER A 1 82 ? 20.499 5.940 -14.130 1.00 59.47 82 SER A CA 1
ATOM 624 C C . SER A 1 82 ? 22.023 5.950 -13.948 1.00 59.47 82 SER A C 1
ATOM 626 O O . SER A 1 82 ? 22.706 5.156 -14.592 1.00 59.47 82 SER A O 1
ATOM 628 N N . LEU A 1 83 ? 22.579 6.799 -13.074 1.00 63.00 83 LEU A N 1
ATOM 629 C CA . LEU A 1 83 ? 24.024 6.827 -12.802 1.00 63.00 83 LEU A CA 1
ATOM 630 C C . LEU A 1 83 ? 24.486 5.725 -11.852 1.00 63.00 83 LEU A C 1
ATOM 632 O O . LEU A 1 83 ? 25.564 5.172 -12.036 1.00 63.00 83 LEU A O 1
ATOM 636 N N . PHE A 1 84 ? 23.682 5.404 -10.838 1.00 64.19 84 PHE A N 1
ATOM 637 C CA . PHE A 1 84 ? 24.055 4.416 -9.825 1.00 64.19 84 PHE A CA 1
ATOM 638 C C . PHE A 1 84 ? 24.337 3.022 -10.420 1.00 64.19 84 PHE A C 1
ATOM 640 O O . PHE A 1 84 ? 25.320 2.400 -10.017 1.00 64.19 84 PHE A O 1
ATOM 647 N N . PRO A 1 85 ? 23.550 2.521 -11.398 1.00 66.38 85 PRO A N 1
ATOM 648 C CA . PRO A 1 85 ? 23.919 1.327 -12.153 1.00 66.38 85 PRO A CA 1
ATOM 649 C C . PRO A 1 85 ? 25.262 1.487 -12.882 1.00 66.38 85 PRO A C 1
ATOM 651 O O . PRO A 1 85 ? 26.138 0.658 -12.675 1.00 66.38 85 PRO A O 1
ATOM 654 N N . LYS A 1 86 ? 25.451 2.589 -13.625 1.00 71.00 86 LYS A N 1
ATOM 655 C CA . LYS A 1 86 ? 26.636 2.841 -14.470 1.00 71.00 86 LYS A CA 1
ATOM 656 C C . LYS A 1 86 ? 27.946 2.892 -13.687 1.00 71.00 86 LYS A C 1
ATOM 658 O O . LYS A 1 86 ? 28.960 2.349 -14.110 1.00 71.00 86 LYS A O 1
ATOM 663 N N . ILE A 1 87 ? 27.912 3.514 -12.512 1.00 73.38 87 ILE A N 1
ATOM 664 C CA . ILE A 1 87 ? 29.055 3.607 -11.598 1.00 73.38 87 ILE A CA 1
ATOM 665 C C . ILE A 1 87 ? 29.538 2.215 -11.147 1.00 73.38 87 ILE A C 1
ATOM 667 O O . ILE A 1 87 ? 30.732 2.006 -10.937 1.00 73.38 87 ILE A O 1
ATOM 671 N N . LEU A 1 88 ? 28.617 1.260 -11.009 1.00 74.75 88 LEU A N 1
ATOM 672 C CA . LEU A 1 88 ? 28.889 -0.089 -10.508 1.00 74.75 88 LEU A CA 1
ATOM 673 C C . LEU A 1 88 ? 28.911 -1.147 -11.623 1.00 74.75 88 LEU A C 1
ATOM 675 O O . LEU A 1 88 ? 28.901 -2.348 -11.329 1.00 74.75 88 LEU A O 1
ATOM 679 N N . ASP A 1 89 ? 28.948 -0.724 -12.890 1.00 76.69 89 ASP A N 1
ATOM 680 C CA . ASP A 1 89 ? 29.011 -1.630 -14.035 1.00 76.69 89 ASP A CA 1
ATOM 681 C C . ASP A 1 89 ? 30.245 -2.542 -13.937 1.00 76.69 89 ASP A C 1
ATOM 683 O O . ASP A 1 89 ? 31.312 -2.149 -13.467 1.00 76.69 89 ASP A O 1
ATOM 687 N N . GLY A 1 90 ? 30.102 -3.806 -14.338 1.00 74.62 90 GLY A N 1
ATOM 688 C CA . GLY A 1 90 ? 31.161 -4.818 -14.202 1.00 74.62 90 GLY A CA 1
ATOM 689 C C . GLY A 1 90 ? 31.348 -5.387 -12.786 1.00 74.62 90 GLY A C 1
ATOM 690 O O . GLY A 1 90 ? 32.082 -6.359 -12.624 1.00 74.62 90 GLY A O 1
ATOM 691 N N . HIS A 1 91 ? 30.640 -4.870 -11.773 1.00 78.31 91 HIS A N 1
ATOM 692 C CA . HIS A 1 91 ? 30.700 -5.359 -10.389 1.00 78.31 91 HIS A CA 1
ATOM 693 C C . HIS A 1 91 ? 29.310 -5.754 -9.855 1.00 78.31 91 HIS A C 1
ATOM 695 O O . HIS A 1 91 ? 28.794 -5.137 -8.914 1.00 78.31 91 HIS A O 1
ATOM 701 N N . PRO A 1 92 ? 28.682 -6.813 -10.408 1.00 74.56 92 PRO A N 1
ATOM 702 C CA . PRO A 1 92 ? 27.298 -7.168 -10.091 1.00 74.56 92 PRO A CA 1
ATOM 703 C C . PRO A 1 92 ? 27.103 -7.499 -8.606 1.00 74.56 92 PRO A C 1
ATOM 705 O O . PRO A 1 92 ? 26.133 -7.049 -8.002 1.00 74.56 92 PRO A O 1
ATOM 708 N N . VAL A 1 93 ? 28.044 -8.218 -7.985 1.00 75.50 93 VAL A N 1
ATOM 709 C CA . VAL A 1 93 ? 27.955 -8.598 -6.564 1.00 75.50 93 VAL A CA 1
ATOM 710 C C . VAL A 1 93 ? 27.977 -7.373 -5.649 1.00 75.50 93 VAL A C 1
ATOM 712 O O . VAL A 1 93 ? 27.163 -7.297 -4.728 1.00 75.50 93 VAL A O 1
ATOM 715 N N . LEU A 1 94 ? 28.842 -6.386 -5.914 1.00 77.06 94 LEU A N 1
ATOM 716 C CA . LEU A 1 94 ? 28.885 -5.156 -5.118 1.00 77.06 94 LEU A CA 1
ATOM 717 C C . LEU A 1 94 ? 27.622 -4.318 -5.340 1.00 77.06 94 LEU A C 1
ATOM 719 O O . LEU A 1 94 ? 27.032 -3.840 -4.375 1.00 77.06 94 LEU A O 1
ATOM 723 N N . SER A 1 95 ? 27.174 -4.193 -6.593 1.00 74.31 95 SER A N 1
ATOM 724 C CA . SER A 1 95 ? 25.942 -3.479 -6.945 1.00 74.31 95 SER A CA 1
ATOM 725 C C . SER A 1 95 ? 24.729 -4.033 -6.200 1.00 74.31 95 SER A C 1
ATOM 727 O O . SER A 1 95 ? 24.000 -3.283 -5.547 1.00 74.31 95 SER A O 1
ATOM 729 N N . TRP A 1 96 ? 24.552 -5.355 -6.205 1.00 77.50 96 TRP A N 1
ATOM 730 C CA . TRP A 1 96 ? 23.486 -6.010 -5.447 1.00 77.50 96 TRP A CA 1
ATOM 731 C C . TRP A 1 96 ? 23.662 -5.854 -3.937 1.00 77.50 96 TRP A C 1
ATOM 733 O O . TRP A 1 96 ? 22.691 -5.543 -3.251 1.00 77.50 96 TRP A O 1
ATOM 743 N N . SER A 1 97 ? 24.885 -5.984 -3.418 1.00 79.12 97 SER A N 1
ATOM 744 C CA . SER A 1 97 ? 25.176 -5.802 -1.988 1.00 79.12 97 SER A CA 1
ATOM 745 C C . SER A 1 97 ? 24.803 -4.401 -1.492 1.00 79.12 97 SER A C 1
ATOM 747 O O . SER A 1 97 ? 24.124 -4.269 -0.475 1.00 79.12 97 SER A O 1
ATOM 749 N N . LEU A 1 98 ? 25.168 -3.349 -2.231 1.00 81.38 98 LEU A N 1
ATOM 750 C CA . LEU A 1 98 ? 24.845 -1.963 -1.877 1.00 81.38 98 LEU A CA 1
ATOM 751 C C . LEU A 1 98 ? 23.343 -1.667 -2.000 1.00 81.38 98 LEU A C 1
ATOM 753 O O . LEU A 1 98 ? 22.793 -0.942 -1.170 1.00 81.38 98 LEU A O 1
ATOM 757 N N . ARG A 1 99 ? 22.649 -2.271 -2.975 1.00 79.44 99 ARG A N 1
ATOM 758 C CA . ARG A 1 99 ? 21.181 -2.177 -3.103 1.00 79.44 99 ARG A CA 1
ATOM 759 C C . ARG A 1 99 ? 20.458 -2.872 -1.956 1.00 79.44 99 ARG A C 1
ATOM 761 O O . ARG A 1 99 ? 19.505 -2.313 -1.418 1.00 79.44 99 ARG A O 1
ATOM 768 N N . ILE A 1 100 ? 20.919 -4.059 -1.563 1.00 82.19 100 ILE A N 1
ATOM 769 C CA . ILE A 1 100 ? 20.388 -4.789 -0.408 1.00 82.19 100 ILE A CA 1
ATOM 770 C C . ILE A 1 100 ? 20.633 -3.980 0.866 1.00 82.19 100 ILE A C 1
ATOM 772 O O . ILE A 1 100 ? 19.697 -3.780 1.632 1.00 82.19 100 ILE A O 1
ATOM 776 N N . LEU A 1 101 ? 21.841 -3.448 1.065 1.00 87.62 101 LEU A N 1
ATOM 777 C CA . LEU A 1 101 ? 22.159 -2.582 2.202 1.00 87.62 101 LEU A CA 1
ATOM 778 C C . LEU A 1 101 ? 21.235 -1.358 2.257 1.00 87.62 101 LEU A C 1
ATOM 780 O O . LEU A 1 101 ? 20.647 -1.085 3.301 1.00 87.62 101 LEU A O 1
ATOM 784 N N . ASN A 1 102 ? 21.057 -0.660 1.132 1.00 85.75 102 ASN A N 1
ATOM 785 C CA . ASN A 1 102 ? 20.130 0.464 1.026 1.00 85.75 102 ASN A CA 1
ATOM 786 C C . ASN A 1 102 ? 18.697 0.051 1.395 1.00 85.75 102 ASN A C 1
ATOM 788 O O . ASN A 1 102 ? 18.045 0.708 2.202 1.00 85.75 102 ASN A O 1
ATOM 792 N N . MET A 1 103 ? 18.222 -1.074 0.859 1.00 84.81 103 MET A N 1
ATOM 793 C CA . MET A 1 103 ? 16.893 -1.599 1.156 1.00 84.81 103 MET A CA 1
ATOM 794 C C . MET A 1 103 ? 16.733 -1.928 2.649 1.00 84.81 103 MET A C 1
ATOM 796 O O . MET A 1 103 ? 15.732 -1.551 3.253 1.00 84.81 103 MET A O 1
ATOM 800 N N . LEU A 1 104 ? 17.722 -2.574 3.271 1.00 90.88 104 LEU A N 1
ATOM 801 C CA . LEU A 1 104 ? 17.711 -2.897 4.700 1.00 90.88 104 LEU A CA 1
ATOM 802 C C . LEU A 1 104 ? 17.701 -1.639 5.576 1.00 90.88 104 LEU A C 1
ATOM 804 O O . LEU A 1 104 ? 16.935 -1.579 6.537 1.00 90.88 104 LEU A O 1
ATOM 808 N N . LEU A 1 105 ? 18.493 -0.619 5.231 1.00 89.50 105 LEU A N 1
ATOM 809 C CA . LEU A 1 105 ? 18.509 0.669 5.931 1.00 89.50 105 LEU A CA 1
ATOM 810 C C . LEU A 1 105 ? 17.162 1.402 5.802 1.00 89.50 105 LEU A C 1
ATOM 812 O O . LEU A 1 105 ? 16.663 1.949 6.786 1.00 89.50 105 LEU A O 1
ATOM 816 N N . GLN A 1 106 ? 16.523 1.352 4.629 1.00 86.94 106 GLN A N 1
ATOM 817 C CA . GLN A 1 106 ? 15.184 1.916 4.422 1.00 86.94 106 GLN A CA 1
ATOM 818 C C . GLN A 1 106 ? 14.104 1.156 5.200 1.00 86.94 106 GLN A C 1
ATOM 820 O O . GLN A 1 106 ? 13.259 1.780 5.842 1.00 86.94 106 GLN A O 1
ATOM 825 N N . PHE A 1 107 ? 14.144 -0.180 5.208 1.00 89.44 107 PHE A N 1
ATOM 826 C CA . PHE A 1 107 ? 13.235 -0.985 6.028 1.00 89.44 107 PHE A CA 1
ATOM 827 C C . PHE A 1 107 ? 13.440 -0.735 7.521 1.00 89.44 107 PHE A C 1
ATOM 829 O O . PHE A 1 107 ? 12.459 -0.660 8.259 1.00 89.44 107 PHE A O 1
ATOM 836 N N . PHE A 1 108 ? 14.685 -0.562 7.965 1.00 92.12 108 PHE A N 1
ATOM 837 C CA . PHE A 1 108 ? 15.002 -0.184 9.337 1.00 92.12 108 PHE A CA 1
ATOM 838 C C . PHE A 1 108 ? 14.382 1.172 9.703 1.00 92.12 108 PHE A C 1
ATOM 840 O O . PHE A 1 108 ? 13.678 1.261 10.709 1.00 92.12 108 PHE A O 1
ATOM 847 N N . LEU A 1 109 ? 14.557 2.207 8.873 1.00 91.31 109 LEU A N 1
ATOM 848 C CA . LEU A 1 109 ? 13.932 3.513 9.114 1.00 91.31 109 LEU A CA 1
ATOM 849 C C . LEU A 1 109 ? 12.404 3.437 9.109 1.00 91.31 109 LEU A C 1
ATOM 851 O O . LEU A 1 109 ? 11.760 3.988 10.001 1.00 91.31 109 LEU A O 1
ATOM 855 N N . LEU A 1 110 ? 11.814 2.714 8.154 1.00 89.25 110 LEU A N 1
ATOM 856 C CA . LEU A 1 110 ? 10.367 2.518 8.090 1.00 89.25 110 LEU A CA 1
ATOM 857 C C . LEU A 1 110 ? 9.847 1.812 9.348 1.00 89.25 110 LEU A C 1
ATOM 859 O O . LEU A 1 110 ? 8.841 2.224 9.926 1.00 89.25 110 LEU A O 1
ATOM 863 N N . PHE A 1 111 ? 10.551 0.775 9.803 1.00 90.31 111 PHE A N 1
ATOM 864 C CA . PHE A 1 111 ? 10.240 0.081 11.046 1.00 90.31 111 PHE A CA 1
ATOM 865 C C . PHE A 1 111 ? 10.270 1.040 12.244 1.00 90.31 111 PHE A C 1
ATOM 867 O O . PHE A 1 111 ? 9.352 1.010 13.068 1.00 90.31 111 PHE A O 1
ATOM 874 N N . VAL A 1 112 ? 11.267 1.929 12.314 1.00 88.31 112 VAL A N 1
ATOM 875 C CA . VAL A 1 112 ? 11.362 2.963 13.356 1.00 88.31 112 VAL A CA 1
ATOM 876 C C . VAL A 1 112 ? 10.236 4.000 13.253 1.00 88.31 112 VAL A C 1
ATOM 878 O O . VAL A 1 112 ? 9.684 4.404 14.273 1.00 88.31 112 VAL A O 1
ATOM 881 N N . TRP A 1 113 ? 9.823 4.401 12.053 1.00 88.25 113 TRP A N 1
ATOM 882 C CA . TRP A 1 113 ? 8.738 5.375 11.881 1.00 88.25 113 TRP A CA 1
ATOM 883 C C . TRP A 1 113 ? 7.352 4.831 12.232 1.00 88.25 113 TRP A C 1
ATOM 885 O O . TRP A 1 113 ? 6.491 5.590 12.692 1.00 88.25 113 TRP A O 1
ATOM 895 N N . VAL A 1 114 ? 7.129 3.532 12.022 1.00 89.56 114 VAL A N 1
ATOM 896 C CA . VAL A 1 114 ? 5.837 2.880 12.279 1.00 89.56 114 VAL A CA 1
ATOM 897 C C . VAL A 1 114 ? 5.687 2.460 13.743 1.00 89.56 114 VAL A C 1
ATOM 899 O O . VAL A 1 114 ? 4.568 2.443 14.267 1.00 89.56 114 VAL A O 1
ATOM 902 N N . ARG A 1 115 ? 6.783 2.120 14.433 1.00 86.75 115 ARG A N 1
ATOM 903 C CA . ARG A 1 115 ? 6.719 1.735 15.850 1.00 86.75 115 ARG A CA 1
ATOM 904 C C . ARG A 1 115 ? 6.400 2.931 16.750 1.00 86.75 115 ARG A C 1
ATOM 906 O O . ARG A 1 115 ? 6.663 4.088 16.432 1.00 86.75 115 ARG A O 1
ATOM 913 N N . LYS A 1 116 ? 5.833 2.639 17.922 1.00 83.38 116 LYS A N 1
ATOM 914 C CA . LYS A 1 116 ? 5.709 3.637 18.989 1.00 83.38 116 LYS A CA 1
ATOM 915 C C . LYS A 1 116 ? 7.114 3.968 19.515 1.00 83.38 116 LYS A C 1
ATOM 917 O O . LYS A 1 116 ? 7.929 3.052 19.662 1.00 83.38 116 LYS A O 1
ATOM 922 N N . GLY A 1 117 ? 7.349 5.246 19.809 1.00 82.25 117 GLY A N 1
ATOM 923 C CA . GLY A 1 117 ? 8.533 5.697 20.537 1.00 82.25 117 GLY A CA 1
ATOM 924 C C . GLY A 1 117 ? 8.645 5.056 21.925 1.00 82.25 117 GLY A C 1
ATOM 925 O O . GLY A 1 117 ? 7.705 4.410 22.408 1.00 82.25 117 GLY A O 1
ATOM 926 N N . THR A 1 118 ? 9.810 5.204 22.546 1.00 82.50 118 THR A N 1
ATOM 927 C CA . THR A 1 118 ? 10.076 4.755 23.917 1.00 82.50 118 THR A CA 1
ATOM 928 C C . THR A 1 118 ? 9.138 5.463 24.893 1.00 82.50 118 THR A C 1
ATOM 930 O O . THR A 1 118 ? 8.886 6.652 24.744 1.00 82.50 118 THR A O 1
ATOM 933 N N . SER A 1 119 ? 8.596 4.731 25.870 1.00 79.25 119 SER A N 1
ATOM 934 C CA . SER A 1 119 ? 7.752 5.333 26.910 1.00 79.25 119 SER A CA 1
ATOM 935 C C . SER A 1 119 ? 8.627 5.950 28.001 1.00 79.25 119 SER A C 1
ATOM 937 O O . SER A 1 119 ? 9.587 5.309 28.429 1.00 79.25 119 SER A O 1
ATOM 939 N N . GLY A 1 120 ? 8.240 7.121 28.505 1.00 78.38 120 GLY A N 1
ATOM 940 C CA . GLY A 1 120 ? 9.003 7.844 29.528 1.00 78.38 120 GLY A CA 1
ATOM 941 C C . GLY A 1 120 ? 10.139 8.703 28.954 1.00 78.38 120 GLY A C 1
ATOM 942 O O . GLY A 1 120 ? 10.387 8.679 27.747 1.00 78.38 120 GLY A O 1
ATOM 943 N N . PRO A 1 121 ? 10.803 9.511 29.798 1.00 79.75 121 PRO A N 1
ATOM 944 C CA . PRO A 1 121 ? 11.862 10.403 29.344 1.00 79.75 121 PRO A CA 1
ATOM 945 C C . PRO A 1 121 ? 13.032 9.604 28.762 1.00 79.75 121 PRO A C 1
ATOM 947 O O . PRO A 1 121 ? 13.433 8.577 29.312 1.00 79.75 121 PRO A O 1
ATOM 950 N N . ASN A 1 122 ? 13.592 10.097 27.663 1.00 86.69 122 ASN A N 1
ATOM 951 C CA . ASN A 1 122 ? 14.815 9.571 27.066 1.00 86.69 122 ASN A CA 1
ATOM 952 C C . ASN A 1 122 ? 15.902 10.658 27.032 1.00 86.69 122 ASN A C 1
ATOM 954 O O . ASN A 1 122 ? 15.686 11.788 27.473 1.00 86.69 122 ASN A O 1
ATOM 958 N N . ARG A 1 123 ? 17.086 10.336 26.495 1.00 87.69 123 ARG A N 1
ATOM 959 C CA . ARG A 1 123 ? 18.222 11.279 26.442 1.00 87.69 123 ARG A CA 1
ATOM 960 C C . ARG A 1 123 ? 17.971 12.538 25.600 1.00 87.69 123 ARG A C 1
ATOM 962 O O . ARG A 1 123 ? 18.768 13.466 25.662 1.00 87.69 123 ARG A O 1
ATOM 969 N N . PHE A 1 124 ? 16.918 12.550 24.784 1.00 86.44 124 PHE A N 1
ATOM 970 C CA . PHE A 1 124 ? 16.558 13.656 23.897 1.00 86.44 124 PHE A CA 1
ATOM 971 C C . PHE A 1 124 ? 15.393 14.498 24.433 1.00 86.44 124 PHE A C 1
ATOM 973 O O . PHE A 1 124 ? 15.137 15.573 23.891 1.00 86.44 124 PHE A O 1
ATOM 980 N N . GLY A 1 125 ? 14.697 14.046 25.481 1.00 82.50 125 GLY A N 1
ATOM 981 C CA . GLY A 1 125 ? 13.645 14.820 26.130 1.00 82.50 125 GLY A CA 1
ATOM 982 C C . GLY A 1 125 ? 12.557 13.984 26.813 1.00 82.50 125 GLY A C 1
ATOM 983 O O . GLY A 1 125 ? 12.617 12.751 26.845 1.00 82.50 125 GLY A O 1
ATOM 984 N N . PRO A 1 126 ? 11.549 14.662 27.388 1.00 79.88 126 PRO A N 1
ATOM 985 C CA . PRO A 1 126 ? 10.398 14.010 27.999 1.00 79.88 126 PRO A CA 1
ATOM 986 C C . PRO A 1 126 ? 9.478 13.374 26.945 1.00 79.88 126 PRO A C 1
ATOM 988 O O . PRO A 1 126 ? 9.374 13.857 25.817 1.00 79.88 126 PRO A O 1
ATOM 991 N N . ASP A 1 127 ? 8.781 12.304 27.334 1.00 78.31 127 ASP A N 1
ATOM 992 C CA . ASP A 1 127 ? 7.789 11.640 26.482 1.00 78.31 127 ASP A CA 1
ATOM 993 C C . ASP A 1 127 ? 6.609 12.594 26.211 1.00 78.31 127 ASP A C 1
ATOM 995 O O . ASP A 1 127 ? 5.917 12.980 27.156 1.00 78.31 127 ASP A O 1
ATOM 999 N N . PRO A 1 128 ? 6.325 12.953 24.946 1.00 71.75 128 PRO A N 1
ATOM 1000 C CA . PRO A 1 128 ? 5.215 13.843 24.602 1.00 71.75 128 PRO A CA 1
ATOM 1001 C C . PRO A 1 128 ? 3.835 13.243 24.913 1.00 71.75 128 PRO A C 1
ATOM 1003 O O . PRO A 1 128 ? 2.831 13.949 24.862 1.00 71.75 128 PRO A O 1
ATOM 1006 N N . LEU A 1 129 ? 3.762 11.937 25.188 1.00 71.38 129 LEU A N 1
ATOM 1007 C CA . LEU A 1 129 ? 2.549 11.228 25.589 1.00 71.38 129 LEU A CA 1
ATOM 1008 C C . LEU A 1 129 ? 2.500 10.939 27.095 1.00 71.38 129 LEU A C 1
ATOM 1010 O O . LEU A 1 129 ? 1.541 10.296 27.538 1.00 71.38 129 LEU A O 1
ATOM 1014 N N . ALA A 1 130 ? 3.501 11.366 27.874 1.00 64.38 130 ALA A N 1
ATOM 1015 C CA . ALA A 1 130 ? 3.426 11.254 29.321 1.00 64.38 130 ALA A CA 1
ATOM 1016 C C . ALA A 1 130 ? 2.325 12.185 29.852 1.00 64.38 130 ALA A C 1
ATOM 1018 O O . ALA A 1 130 ? 2.249 13.341 29.434 1.00 64.38 130 ALA A O 1
ATOM 1019 N N . PRO A 1 131 ? 1.450 11.705 30.752 1.00 59.03 131 PRO A N 1
ATOM 1020 C CA . PRO A 1 131 ? 0.515 12.588 31.433 1.00 59.03 131 PRO A CA 1
ATOM 1021 C C . PRO A 1 131 ? 1.311 13.612 32.247 1.00 59.03 131 PRO A C 1
ATOM 1023 O O . PRO A 1 131 ? 2.225 13.229 32.979 1.00 59.03 131 PRO A O 1
ATOM 1026 N N . GLU A 1 132 ? 0.976 14.899 32.114 1.00 55.88 132 GLU A N 1
ATOM 1027 C CA . GLU A 1 132 ? 1.541 15.948 32.963 1.00 55.88 132 GLU A CA 1
ATOM 1028 C C . GLU A 1 132 ? 1.319 15.558 34.426 1.00 55.88 132 GLU A C 1
ATOM 1030 O O . GLU A 1 132 ? 0.186 15.460 34.905 1.00 55.88 132 GLU A O 1
ATOM 1035 N N . THR A 1 133 ? 2.403 15.294 35.149 1.00 49.47 133 THR A N 1
ATOM 1036 C CA . THR A 1 133 ? 2.332 15.155 36.598 1.00 49.47 133 THR A CA 1
ATOM 1037 C C . THR A 1 133 ? 2.124 16.551 37.169 1.00 49.47 133 THR A C 1
ATOM 1039 O O . THR A 1 133 ? 3.088 17.278 37.402 1.00 49.47 133 THR A O 1
ATOM 1042 N N . VAL A 1 134 ? 0.864 16.943 37.363 1.00 51.03 134 VAL A N 1
ATOM 1043 C CA . VAL A 1 134 ? 0.520 18.114 38.177 1.00 51.03 134 VAL A CA 1
ATOM 1044 C C . VAL A 1 134 ? 1.074 17.862 39.587 1.00 51.03 134 VAL A C 1
ATOM 1046 O O . VAL A 1 134 ? 0.704 16.850 40.196 1.00 51.03 134 VAL A O 1
ATOM 1049 N N . PRO A 1 135 ? 1.965 18.721 40.120 1.00 43.91 135 PRO A N 1
ATOM 1050 C CA . PRO A 1 135 ? 2.494 18.547 41.467 1.00 43.91 135 PRO A CA 1
ATOM 1051 C C . PRO A 1 135 ? 1.339 18.581 42.473 1.00 43.91 135 PRO A C 1
ATOM 1053 O O . PRO A 1 135 ? 0.621 19.573 42.553 1.00 43.91 135 PRO A O 1
ATOM 1056 N N . GLY A 1 136 ? 1.139 17.491 43.217 1.00 54.81 136 GLY A N 1
ATOM 1057 C CA . GLY A 1 136 ? 0.109 17.396 44.259 1.00 54.81 136 GLY A CA 1
ATOM 1058 C C . GLY A 1 136 ? -1.030 16.412 43.988 1.00 54.81 136 GLY A C 1
ATOM 1059 O O . GLY A 1 136 ? -1.788 16.130 44.911 1.00 54.81 136 GLY A O 1
ATOM 1060 N N . ASN A 1 137 ? -1.131 15.825 42.790 1.00 51.19 137 ASN A N 1
ATOM 1061 C CA . ASN A 1 137 ? -2.018 14.677 42.585 1.00 51.19 137 ASN A CA 1
ATOM 1062 C C . ASN A 1 137 ? -1.267 13.362 42.859 1.00 51.19 137 ASN A C 1
ATOM 1064 O O . ASN A 1 137 ? -0.145 13.198 42.369 1.00 51.19 137 ASN A O 1
ATOM 1068 N N . PRO A 1 138 ? -1.857 12.410 43.613 1.00 50.41 138 PRO A N 1
ATOM 1069 C CA . PRO A 1 138 ? -1.281 11.079 43.751 1.00 50.41 138 PRO A CA 1
ATOM 1070 C C . PRO A 1 138 ? -1.109 10.448 42.362 1.00 50.41 138 PRO A C 1
ATOM 1072 O O . PRO A 1 138 ? -1.867 10.785 41.444 1.00 50.41 138 PRO A O 1
ATOM 1075 N N . PRO A 1 139 ? -0.121 9.551 42.180 1.00 52.78 139 PRO A N 1
ATOM 1076 C CA . PRO A 1 139 ? 0.101 8.895 40.902 1.00 52.78 139 PRO A CA 1
ATOM 1077 C C . PRO A 1 139 ? -1.221 8.307 40.420 1.00 52.78 139 PRO A C 1
ATOM 1079 O O . PRO A 1 139 ? -1.853 7.521 41.131 1.00 52.78 139 PRO A O 1
ATOM 1082 N N . VAL A 1 140 ? -1.643 8.724 39.221 1.00 57.81 140 VAL A N 1
ATOM 1083 C CA . VAL A 1 140 ? -2.742 8.075 38.508 1.00 57.81 140 VAL A CA 1
ATOM 1084 C C . VAL A 1 140 ? -2.457 6.583 38.583 1.00 57.81 140 VAL A C 1
ATOM 1086 O O . VAL A 1 140 ? -1.349 6.143 38.263 1.00 57.81 140 VAL A O 1
ATOM 1089 N N . SER A 1 141 ? -3.436 5.845 39.101 1.00 50.94 141 SER A N 1
ATOM 1090 C CA . SER A 1 141 ? -3.400 4.400 39.278 1.00 50.94 141 SER A CA 1
ATOM 1091 C C . SER A 1 141 ? -2.712 3.717 38.089 1.00 50.94 141 SER A C 1
ATOM 1093 O O . SER A 1 141 ? -2.864 4.182 36.951 1.00 50.94 141 SER A O 1
ATOM 1095 N N . PRO A 1 142 ? -1.929 2.643 38.334 1.00 53.16 142 PRO A N 1
ATOM 1096 C CA . PRO A 1 142 ? -1.130 1.987 37.304 1.00 53.16 142 PRO A CA 1
ATOM 1097 C C . PRO A 1 142 ? -1.984 1.788 36.054 1.00 53.16 142 PRO A C 1
ATOM 1099 O O . PRO A 1 142 ? -3.147 1.394 36.185 1.00 53.16 142 PRO A O 1
ATOM 1102 N N . PRO A 1 143 ? -1.455 2.119 34.861 1.00 47.94 143 PRO A N 1
ATOM 1103 C CA . PRO A 1 143 ? -2.260 2.300 33.669 1.00 47.94 143 PRO A CA 1
ATOM 1104 C C . PRO A 1 143 ? -3.148 1.080 33.481 1.00 47.94 143 PRO A C 1
ATOM 1106 O O . PRO A 1 143 ? -2.645 -0.036 33.324 1.00 47.94 143 PRO A O 1
ATOM 1109 N N . ALA A 1 144 ? -4.458 1.334 33.549 1.00 49.34 144 ALA A N 1
ATOM 1110 C CA . ALA A 1 144 ? -5.521 0.376 33.310 1.00 49.34 144 ALA A CA 1
ATOM 1111 C C . ALA A 1 144 ? -5.090 -0.622 32.234 1.00 49.34 144 ALA A C 1
ATOM 1113 O O . ALA A 1 144 ? -4.754 -0.197 31.127 1.00 49.34 144 ALA A O 1
ATOM 1114 N N . G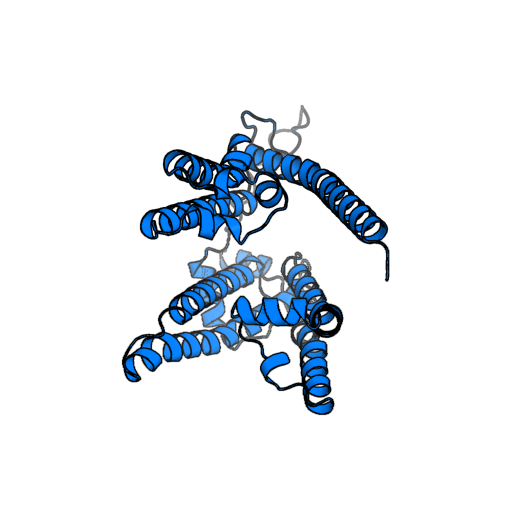LU A 1 145 ? -5.054 -1.905 32.606 1.00 48.34 145 GLU A N 1
ATOM 1115 C CA . GLU A 1 145 ? -4.870 -3.077 31.748 1.00 48.34 145 GLU A CA 1
ATOM 1116 C C . GLU A 1 145 ? -4.088 -2.819 30.455 1.00 48.34 145 GLU A C 1
ATOM 1118 O O . GLU A 1 145 ? -4.638 -2.327 29.466 1.00 48.34 145 GLU A O 1
ATOM 1123 N N . ARG A 1 146 ? -2.818 -3.241 30.433 1.00 46.34 146 ARG A N 1
ATOM 1124 C CA . ARG A 1 146 ? -1.978 -3.443 29.239 1.00 46.34 146 ARG A CA 1
ATOM 1125 C C . ARG A 1 146 ? -2.861 -3.708 28.003 1.00 46.34 146 ARG A C 1
ATOM 1127 O O . ARG A 1 146 ? -3.302 -4.839 27.811 1.00 46.34 146 ARG A O 1
ATOM 1134 N N . LYS A 1 147 ? -3.175 -2.670 27.201 1.00 51.25 147 LYS A N 1
ATOM 1135 C CA . LYS A 1 147 ? -4.088 -2.769 26.041 1.00 51.25 147 LYS A CA 1
ATOM 1136 C C . LYS A 1 147 ? -3.560 -3.879 25.147 1.00 51.25 147 LYS A C 1
ATOM 1138 O O . LYS A 1 147 ? -2.600 -3.665 24.413 1.00 51.25 147 LYS A O 1
ATOM 1143 N N . ALA A 1 148 ? -4.150 -5.064 25.242 1.00 55.38 148 ALA A N 1
ATOM 1144 C CA . ALA A 1 148 ? -3.627 -6.236 24.573 1.00 55.38 148 ALA A CA 1
ATOM 1145 C C . ALA A 1 148 ? -3.801 -6.054 23.064 1.00 55.38 148 ALA A C 1
ATOM 1147 O O . ALA A 1 148 ? -4.894 -6.218 22.514 1.00 55.38 148 ALA A O 1
ATOM 1148 N N . THR A 1 149 ? -2.716 -5.666 22.408 1.00 69.06 149 THR A N 1
ATOM 1149 C CA . THR A 1 149 ? -2.639 -5.454 20.970 1.00 69.06 149 THR A CA 1
ATOM 1150 C C . THR A 1 149 ? -2.873 -6.780 20.245 1.00 69.06 149 THR A C 1
ATOM 1152 O O . THR A 1 149 ? -2.493 -7.854 20.713 1.00 69.06 149 THR A O 1
ATOM 1155 N N . MET A 1 150 ? -3.567 -6.734 19.105 1.00 83.44 150 MET A N 1
ATOM 1156 C CA . MET A 1 150 ? -3.701 -7.915 18.247 1.00 83.44 150 MET A CA 1
ATOM 1157 C C . MET A 1 150 ? -2.321 -8.283 17.699 1.00 83.44 150 MET A C 1
ATOM 1159 O O . MET A 1 150 ? -1.671 -7.433 17.092 1.00 83.44 150 MET A O 1
ATOM 1163 N N . SER A 1 151 ? -1.892 -9.533 17.879 1.00 90.69 151 SER A N 1
ATOM 1164 C CA . SER A 1 151 ? -0.670 -10.049 17.256 1.00 90.69 151 SER A CA 1
ATOM 1165 C C . SER A 1 151 ? -0.884 -10.352 15.769 1.00 90.69 151 SER A C 1
ATOM 1167 O O . SER A 1 151 ? -2.013 -10.598 15.337 1.00 90.69 151 SER A O 1
ATOM 1169 N N . PHE A 1 152 ? 0.207 -10.386 14.999 1.00 89.62 152 PHE A N 1
ATOM 1170 C CA . PHE A 1 152 ? 0.199 -10.694 13.564 1.00 89.62 152 PHE A CA 1
ATOM 1171 C C . PHE A 1 152 ? -0.524 -12.013 13.246 1.00 89.62 152 PHE A C 1
ATOM 1173 O O . PHE A 1 152 ? -1.521 -12.021 12.522 1.00 89.62 152 PHE A O 1
ATOM 1180 N N . ALA A 1 153 ? -0.107 -13.115 13.882 1.00 93.06 153 ALA A N 1
ATOM 1181 C CA . ALA A 1 153 ? -0.719 -14.433 13.691 1.00 93.06 153 ALA A CA 1
ATOM 1182 C C . ALA A 1 153 ? -2.215 -14.451 14.056 1.00 93.06 153 ALA A C 1
ATOM 1184 O O . ALA A 1 153 ? -3.026 -15.081 13.372 1.00 93.06 153 ALA A O 1
ATOM 1185 N N . ARG A 1 154 ? -2.613 -13.721 15.110 1.00 92.31 154 ARG A N 1
ATOM 1186 C CA . ARG A 1 154 ? -4.023 -13.600 15.508 1.00 92.31 154 ARG A CA 1
ATOM 1187 C C . ARG A 1 154 ? -4.833 -12.810 14.483 1.00 92.31 154 ARG A C 1
ATOM 1189 O O . ARG A 1 154 ? -5.972 -13.192 14.217 1.00 92.31 154 ARG A O 1
ATOM 1196 N N . GLY A 1 155 ? -4.263 -11.754 13.902 1.00 92.44 155 GLY A N 1
ATOM 1197 C CA . GLY A 1 155 ? -4.870 -10.989 12.810 1.00 92.44 155 GLY A CA 1
ATOM 1198 C C . GLY A 1 155 ? -5.162 -11.875 11.600 1.00 92.44 155 GLY A C 1
ATOM 1199 O O . GLY A 1 155 ? -6.317 -11.987 11.192 1.00 92.44 155 GLY A O 1
ATOM 1200 N N . ILE A 1 156 ? -4.150 -12.608 11.124 1.00 95.25 156 ILE A N 1
ATOM 1201 C CA . ILE A 1 156 ? -4.284 -13.538 9.991 1.00 95.25 156 ILE A CA 1
ATOM 1202 C C . ILE A 1 156 ? -5.360 -14.588 10.268 1.00 95.25 156 ILE A C 1
ATOM 1204 O O . ILE A 1 156 ? -6.309 -14.726 9.498 1.00 95.25 156 ILE A O 1
ATOM 1208 N N . LYS A 1 157 ? -5.266 -15.283 11.408 1.00 95.94 157 LYS A N 1
ATOM 1209 C CA . LYS A 1 157 ? -6.235 -16.319 11.794 1.00 95.94 157 LYS A CA 1
ATOM 1210 C C . LYS A 1 157 ? -7.660 -15.770 11.885 1.00 95.94 157 LYS A C 1
ATOM 1212 O O . LYS A 1 157 ? -8.607 -16.474 11.549 1.00 95.94 157 LYS A O 1
ATOM 1217 N N . THR A 1 158 ? -7.827 -14.526 12.335 1.00 93.75 158 THR A N 1
ATOM 1218 C CA . THR A 1 158 ? -9.147 -13.884 12.422 1.00 93.75 158 THR A CA 1
ATOM 1219 C C . THR A 1 158 ? -9.724 -13.610 11.036 1.00 93.75 158 THR A C 1
ATOM 1221 O O . THR A 1 158 ? -10.891 -13.927 10.810 1.00 93.75 158 THR A O 1
ATOM 1224 N N . CYS A 1 159 ? -8.926 -13.087 10.103 1.00 94.81 159 CYS A N 1
ATOM 1225 C CA . CYS A 1 159 ? -9.369 -12.838 8.730 1.00 94.81 159 CYS A CA 1
ATOM 1226 C C . CYS A 1 159 ? -9.687 -14.135 7.980 1.00 94.81 159 CYS A C 1
ATOM 1228 O O . CYS A 1 159 ? -10.741 -14.221 7.359 1.00 94.81 159 CYS A O 1
ATOM 1230 N N . LEU A 1 160 ? -8.855 -15.173 8.118 1.00 95.50 160 LEU A N 1
ATOM 1231 C CA . LEU A 1 160 ? -9.110 -16.484 7.507 1.00 95.50 160 LEU A CA 1
ATOM 1232 C C . LEU A 1 160 ? -10.348 -17.179 8.094 1.00 95.50 160 LEU A C 1
ATOM 1234 O O . LEU A 1 160 ? -11.101 -17.811 7.367 1.00 95.50 160 LEU A O 1
ATOM 1238 N N . ARG A 1 161 ? -10.630 -17.024 9.394 1.00 96.12 161 ARG A N 1
ATOM 1239 C CA . ARG A 1 161 ? -11.893 -17.510 9.987 1.00 96.12 161 ARG A CA 1
ATOM 1240 C C . ARG A 1 161 ? -13.119 -16.742 9.493 1.00 96.12 161 ARG A C 1
ATOM 1242 O O . ARG A 1 161 ? -14.221 -17.275 9.510 1.00 96.12 161 ARG A O 1
ATOM 1249 N N . LYS A 1 162 ? -12.937 -15.486 9.087 1.00 92.56 162 LYS A N 1
ATOM 1250 C CA . LYS A 1 162 ? -13.984 -14.591 8.578 1.00 92.56 162 LYS A CA 1
ATOM 1251 C C . LYS A 1 162 ? -13.882 -14.412 7.061 1.00 92.56 162 LYS A C 1
ATOM 1253 O O . LYS A 1 162 ? -14.197 -13.338 6.558 1.00 92.56 162 LYS A O 1
ATOM 1258 N N . TYR A 1 163 ? -13.458 -15.455 6.347 1.00 91.56 163 TYR A N 1
ATOM 1259 C CA . TYR A 1 163 ? -13.064 -15.383 4.940 1.00 91.56 163 TYR A CA 1
ATOM 1260 C C . TYR A 1 163 ? -14.145 -14.776 4.026 1.00 91.56 163 TYR A C 1
ATOM 1262 O O . TYR A 1 163 ? -13.869 -13.815 3.318 1.00 91.56 163 TYR A O 1
ATOM 1270 N N . LEU A 1 164 ? -15.390 -15.268 4.109 1.00 92.56 164 LEU A N 1
ATOM 1271 C CA . LEU A 1 164 ? -16.557 -14.711 3.393 1.00 92.56 164 LEU A CA 1
ATOM 1272 C C . LEU A 1 164 ? -17.447 -13.826 4.283 1.00 92.56 164 LEU A C 1
ATOM 1274 O O . LEU A 1 164 ? -18.524 -13.390 3.877 1.00 92.56 164 LEU A O 1
ATOM 1278 N N . HIS A 1 165 ? -17.039 -13.570 5.527 1.00 90.69 165 HIS A N 1
ATOM 1279 C CA . HIS A 1 165 ? -17.881 -12.867 6.488 1.00 90.69 165 HIS A CA 1
ATOM 1280 C C . HIS A 1 165 ? -17.681 -11.351 6.379 1.00 90.69 165 HIS A C 1
ATOM 1282 O O . HIS A 1 165 ? -16.832 -10.764 7.049 1.00 90.69 165 HIS A O 1
ATOM 1288 N N . VAL A 1 166 ? -18.491 -10.720 5.527 1.00 89.69 166 VAL A N 1
ATOM 1289 C CA . VAL A 1 166 ? -18.459 -9.269 5.250 1.00 89.69 166 VAL A CA 1
ATOM 1290 C C . VAL A 1 166 ? -19.273 -8.427 6.239 1.00 89.69 166 VAL A C 1
ATOM 1292 O O . VAL A 1 166 ? -19.098 -7.211 6.315 1.00 89.69 166 VAL A O 1
ATOM 1295 N N . ARG A 1 167 ? -20.177 -9.051 7.004 1.00 89.00 167 ARG A N 1
ATOM 1296 C CA . ARG A 1 167 ? -20.997 -8.359 8.008 1.00 89.00 167 ARG A CA 1
ATOM 1297 C C . ARG A 1 167 ? -20.170 -8.024 9.250 1.00 89.00 167 ARG A C 1
ATOM 1299 O O . ARG A 1 167 ? -19.189 -8.692 9.574 1.00 89.00 167 ARG A O 1
ATOM 1306 N N . GLY A 1 168 ? -20.581 -6.977 9.959 1.00 90.25 168 GLY A N 1
ATOM 1307 C CA . GLY A 1 168 ? -19.886 -6.519 11.155 1.00 90.25 168 GLY A CA 1
ATOM 1308 C C . GLY A 1 168 ? -18.768 -5.523 10.865 1.00 90.25 168 GLY A C 1
ATOM 1309 O O . GLY A 1 168 ? -18.684 -4.918 9.793 1.00 90.25 168 GLY A O 1
ATOM 1310 N N . ARG A 1 169 ? -17.901 -5.364 11.865 1.00 92.75 169 ARG A N 1
ATOM 1311 C CA . ARG A 1 169 ? -16.826 -4.370 11.906 1.00 92.75 169 ARG A CA 1
ATOM 1312 C C . ARG A 1 169 ? -15.478 -5.042 12.146 1.00 92.75 169 ARG A C 1
ATOM 1314 O O . ARG A 1 169 ? -15.406 -6.124 12.735 1.00 92.75 169 ARG A O 1
ATOM 1321 N N . ALA A 1 170 ? -14.409 -4.417 11.664 1.00 92.50 170 ALA A N 1
ATOM 1322 C CA . ALA A 1 170 ? -13.039 -4.888 11.849 1.00 92.50 170 ALA A CA 1
ATOM 1323 C C . ALA A 1 170 ? -12.197 -3.810 12.527 1.00 92.50 170 ALA A C 1
ATOM 1325 O O . ALA A 1 170 ? -12.220 -2.644 12.130 1.00 92.50 170 ALA A O 1
ATOM 1326 N N . SER A 1 171 ? -11.413 -4.213 13.527 1.00 91.31 171 SER A N 1
ATOM 1327 C CA . SER A 1 171 ? -10.453 -3.312 14.170 1.00 91.31 171 SER A CA 1
ATOM 1328 C C . SER A 1 171 ? -9.321 -2.927 13.206 1.00 91.31 171 SER A C 1
ATOM 1330 O O . SER A 1 171 ? -9.019 -3.660 12.263 1.00 91.31 171 SER A O 1
ATOM 1332 N N . ARG A 1 172 ? -8.638 -1.804 13.467 1.00 91.94 172 ARG A N 1
ATOM 1333 C CA . ARG A 1 172 ? -7.476 -1.372 12.662 1.00 91.94 172 ARG A CA 1
ATOM 1334 C C . ARG A 1 172 ? -6.402 -2.455 12.571 1.00 91.94 172 ARG A C 1
ATOM 1336 O O . ARG A 1 172 ? -5.910 -2.734 11.487 1.00 91.94 172 ARG A O 1
ATOM 1343 N N . ALA A 1 173 ? -6.067 -3.083 13.696 1.00 91.44 173 ALA A N 1
ATOM 1344 C CA . ALA A 1 173 ? -5.023 -4.100 13.727 1.00 91.44 173 ALA A CA 1
ATOM 1345 C C . ALA A 1 173 ? -5.415 -5.372 12.950 1.00 91.44 173 ALA A C 1
ATOM 1347 O O . ALA A 1 173 ? -4.567 -5.958 12.291 1.00 91.44 173 ALA A O 1
ATOM 1348 N N . GLU A 1 174 ? -6.693 -5.774 12.975 1.00 92.62 174 GLU A N 1
ATOM 1349 C CA . GLU A 1 174 ? -7.189 -6.897 12.160 1.00 92.62 174 GLU A CA 1
ATOM 1350 C C . GLU A 1 174 ? -6.989 -6.636 10.658 1.00 92.62 174 GLU A C 1
ATOM 1352 O O . GLU A 1 174 ? -6.493 -7.504 9.947 1.00 92.62 174 GLU A O 1
ATOM 1357 N N . PHE A 1 175 ? -7.317 -5.425 10.198 1.00 94.62 175 PHE A N 1
ATOM 1358 C CA . PHE A 1 175 ? -7.143 -5.016 8.804 1.00 94.62 175 PHE A CA 1
ATOM 1359 C C . PHE A 1 175 ? -5.662 -4.940 8.398 1.00 94.62 175 PHE A C 1
ATOM 1361 O O . PHE A 1 175 ? -5.246 -5.609 7.455 1.00 94.62 175 PHE A O 1
ATOM 1368 N N . TRP A 1 176 ? -4.845 -4.177 9.131 1.00 94.88 176 TRP A N 1
ATOM 1369 C CA . TRP A 1 176 ? -3.461 -3.891 8.734 1.00 94.88 176 TRP A CA 1
ATOM 1370 C C . TRP A 1 176 ? -2.535 -5.103 8.785 1.00 94.88 176 TRP A C 1
ATOM 1372 O O . TRP A 1 176 ? -1.649 -5.210 7.942 1.00 94.88 176 TRP A O 1
ATOM 1382 N N . TRP A 1 177 ? -2.753 -6.052 9.702 1.00 95.12 177 TRP A N 1
ATOM 1383 C CA . TRP A 1 177 ? -1.976 -7.294 9.683 1.00 95.12 177 TRP A CA 1
ATOM 1384 C C . TRP A 1 177 ? -2.255 -8.143 8.446 1.00 95.12 177 TRP A C 1
ATOM 1386 O O . TRP A 1 177 ? -1.338 -8.765 7.914 1.00 95.12 177 TRP A O 1
ATOM 1396 N N . PHE A 1 178 ? -3.499 -8.146 7.966 1.00 94.81 178 PHE A N 1
ATOM 1397 C CA . PHE A 1 178 ? -3.854 -8.884 6.760 1.00 94.81 178 PHE A CA 1
ATOM 1398 C C . PHE A 1 178 ? -3.364 -8.183 5.489 1.00 94.81 178 PHE A C 1
ATOM 1400 O O . PHE A 1 178 ? -2.835 -8.840 4.597 1.00 94.81 178 PHE A O 1
ATOM 1407 N N . VAL A 1 179 ? -3.455 -6.849 5.443 1.00 95.00 179 VAL A N 1
ATOM 1408 C CA . VAL A 1 179 ? -2.849 -6.035 4.375 1.00 95.00 179 VAL A CA 1
ATOM 1409 C C . VAL A 1 179 ? -1.339 -6.264 4.308 1.00 95.00 179 VAL A C 1
ATOM 1411 O O . VAL A 1 179 ? -0.812 -6.447 3.217 1.00 95.00 179 VAL A O 1
ATOM 1414 N N . LEU A 1 180 ? -0.647 -6.308 5.454 1.00 93.50 180 LEU A N 1
ATOM 1415 C CA . LEU A 1 180 ? 0.791 -6.576 5.502 1.00 93.50 180 LEU A CA 1
ATOM 1416 C C . LEU A 1 180 ? 1.134 -7.958 4.932 1.00 93.50 180 LEU A C 1
ATOM 1418 O O . LEU A 1 180 ? 2.033 -8.054 4.103 1.00 93.50 180 LEU A O 1
ATOM 1422 N N . LEU A 1 181 ? 0.413 -9.013 5.336 1.00 94.94 181 LEU A N 1
ATOM 1423 C CA . LEU A 1 181 ? 0.591 -10.353 4.762 1.00 94.94 181 LEU A CA 1
ATOM 1424 C C . LEU A 1 181 ? 0.437 -10.316 3.236 1.00 94.94 181 LEU A C 1
ATOM 1426 O O . LEU A 1 181 ? 1.302 -10.811 2.518 1.00 94.94 181 LEU A O 1
ATOM 1430 N N . TYR A 1 182 ? -0.643 -9.706 2.747 1.00 92.88 182 TYR A N 1
ATOM 1431 C CA . TYR A 1 182 ? -0.920 -9.619 1.317 1.00 92.88 182 TYR A CA 1
ATOM 1432 C C . TYR A 1 182 ? 0.163 -8.835 0.562 1.00 92.88 182 TYR A C 1
ATOM 1434 O O . TYR A 1 182 ? 0.617 -9.271 -0.492 1.00 92.88 182 TYR A O 1
ATOM 1442 N N . ALA A 1 183 ? 0.639 -7.719 1.124 1.00 90.31 183 ALA A N 1
ATOM 1443 C CA . ALA A 1 183 ? 1.713 -6.913 0.547 1.00 90.31 183 ALA A CA 1
ATOM 1444 C C . ALA A 1 183 ? 3.047 -7.676 0.469 1.00 90.31 183 ALA A C 1
ATOM 1446 O O . ALA A 1 183 ? 3.741 -7.580 -0.540 1.00 90.31 183 ALA A O 1
ATOM 1447 N N . LEU A 1 184 ? 3.392 -8.464 1.494 1.00 92.25 184 LEU A N 1
ATOM 1448 C CA . LEU A 1 184 ? 4.595 -9.305 1.486 1.00 92.25 184 LEU A CA 1
ATOM 1449 C C . LEU A 1 184 ? 4.506 -10.425 0.443 1.00 92.25 184 LEU A C 1
ATOM 1451 O O . LEU A 1 184 ? 5.484 -10.682 -0.256 1.00 92.25 184 LEU A O 1
ATOM 1455 N N . LEU A 1 185 ? 3.339 -11.059 0.296 1.00 92.19 185 LEU A N 1
ATOM 1456 C CA . LEU A 1 185 ? 3.116 -12.077 -0.735 1.00 92.19 185 LEU A CA 1
ATOM 1457 C C . LEU A 1 185 ? 3.168 -11.477 -2.144 1.00 92.19 185 LEU A C 1
ATOM 1459 O O . LEU A 1 185 ? 3.782 -12.063 -3.030 1.00 92.19 185 LEU A O 1
ATOM 1463 N N . LEU A 1 186 ? 2.591 -10.287 -2.340 1.00 87.00 186 LEU A N 1
ATOM 1464 C CA . LEU A 1 186 ? 2.706 -9.544 -3.596 1.00 87.00 186 LEU A CA 1
ATOM 1465 C C . LEU A 1 186 ? 4.159 -9.184 -3.914 1.00 87.00 186 LEU A C 1
ATOM 1467 O O . LEU A 1 186 ? 4.577 -9.309 -5.062 1.00 87.00 186 LEU A O 1
ATOM 1471 N N . LEU A 1 187 ? 4.932 -8.742 -2.919 1.00 86.50 187 LEU A N 1
ATOM 1472 C CA . LEU A 1 187 ? 6.353 -8.447 -3.094 1.00 86.50 187 LEU A CA 1
ATOM 1473 C C . LEU A 1 187 ? 7.132 -9.709 -3.486 1.00 86.50 187 LEU A C 1
ATOM 1475 O O . LEU A 1 187 ? 7.894 -9.675 -4.448 1.00 86.50 187 LEU A O 1
ATOM 1479 N N . GLY A 1 188 ? 6.901 -10.825 -2.789 1.00 85.56 188 GLY A N 1
ATOM 1480 C CA . GLY A 1 188 ? 7.495 -12.120 -3.124 1.00 85.56 188 GLY A CA 1
ATOM 1481 C C . GLY A 1 188 ? 7.147 -12.567 -4.544 1.00 85.56 188 GLY A C 1
ATOM 1482 O O . GLY A 1 188 ? 8.039 -12.939 -5.300 1.00 85.56 188 GLY A O 1
ATOM 1483 N N . TYR A 1 189 ? 5.879 -12.444 -4.942 1.00 85.56 189 TYR A N 1
ATOM 1484 C CA . TYR A 1 189 ? 5.434 -12.735 -6.305 1.00 85.56 189 TYR A CA 1
ATOM 1485 C C . TYR A 1 189 ? 6.161 -11.875 -7.344 1.00 85.56 189 TYR A C 1
ATOM 1487 O O . TYR A 1 189 ? 6.707 -12.412 -8.301 1.00 85.56 189 TYR A O 1
ATOM 1495 N N . LYS A 1 190 ? 6.271 -10.558 -7.120 1.00 80.81 190 LYS A N 1
ATOM 1496 C CA . LYS A 1 190 ? 7.012 -9.656 -8.018 1.00 80.81 190 LYS A CA 1
ATOM 1497 C C . LYS A 1 190 ? 8.486 -10.033 -8.155 1.00 80.81 190 LYS A C 1
ATOM 1499 O O . LYS A 1 190 ? 9.026 -9.924 -9.246 1.00 80.81 190 LYS A O 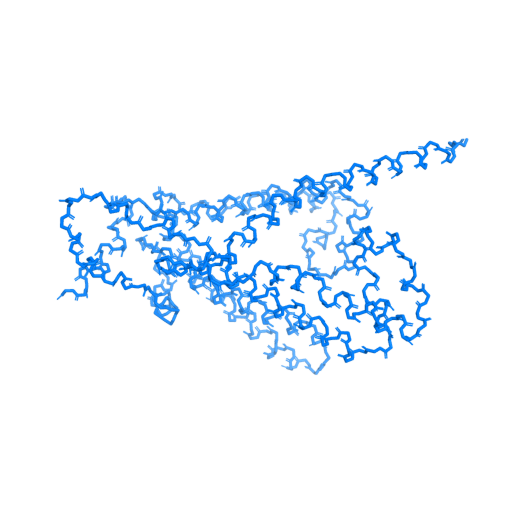1
ATOM 1504 N N . ILE A 1 191 ? 9.132 -10.499 -7.084 1.00 81.00 191 ILE A N 1
ATOM 1505 C CA . ILE A 1 191 ? 10.518 -10.991 -7.142 1.00 81.00 191 ILE A CA 1
ATOM 1506 C C . ILE A 1 191 ? 10.613 -12.242 -8.032 1.00 81.00 191 ILE A C 1
ATOM 1508 O O . ILE A 1 191 ? 11.551 -12.366 -8.817 1.00 81.00 191 ILE A O 1
ATOM 1512 N N . LEU A 1 192 ? 9.634 -13.148 -7.946 1.00 77.69 192 LEU A N 1
ATOM 1513 C CA . LEU A 1 192 ? 9.589 -14.366 -8.763 1.00 77.69 192 LEU A CA 1
ATOM 1514 C C . LEU A 1 192 ? 9.375 -14.070 -10.255 1.00 77.69 192 LEU A C 1
ATOM 1516 O O . LEU A 1 192 ? 9.943 -14.779 -11.083 1.00 77.69 192 LEU A O 1
ATOM 1520 N N . LEU A 1 193 ? 8.652 -12.997 -10.604 1.00 70.56 193 LEU A N 1
ATOM 1521 C CA . LEU A 1 193 ? 8.456 -12.574 -12.000 1.00 70.56 193 LEU A CA 1
ATOM 1522 C C . LEU A 1 193 ? 9.772 -12.252 -12.733 1.00 70.56 193 LEU A C 1
ATOM 1524 O O . LEU A 1 193 ? 9.838 -12.402 -13.952 1.00 70.56 193 LEU A O 1
ATOM 1528 N N . PHE A 1 194 ? 10.836 -11.865 -12.017 1.00 62.69 194 PHE A N 1
ATOM 1529 C CA . PHE A 1 194 ? 12.158 -11.617 -12.615 1.00 62.69 194 PHE A CA 1
ATOM 1530 C C . PHE A 1 194 ? 12.893 -12.905 -13.024 1.00 62.69 194 PHE A C 1
ATOM 1532 O O . PHE A 1 194 ? 13.889 -12.846 -13.746 1.00 62.69 194 PHE A O 1
ATOM 1539 N N . ARG A 1 195 ? 12.423 -14.080 -12.586 1.00 64.69 195 ARG A N 1
ATOM 1540 C CA . ARG A 1 195 ? 13.022 -15.381 -12.902 1.00 64.69 195 ARG A CA 1
ATOM 1541 C C . ARG A 1 195 ? 12.238 -16.063 -14.024 1.00 64.69 195 ARG A C 1
ATOM 1543 O O . ARG A 1 195 ? 11.446 -16.964 -13.776 1.00 64.69 195 ARG A O 1
ATOM 1550 N N . GLN A 1 196 ? 12.470 -15.636 -15.265 1.00 64.19 196 GLN A N 1
ATOM 1551 C CA . GLN A 1 196 ? 11.736 -16.144 -16.438 1.00 64.19 196 GLN A CA 1
ATOM 1552 C C . GLN A 1 196 ? 12.399 -17.324 -17.166 1.00 64.19 196 GLN A C 1
ATOM 1554 O O . GLN A 1 196 ? 11.904 -17.765 -18.195 1.00 64.19 196 GLN A O 1
ATOM 1559 N N . GLN A 1 197 ? 13.520 -17.848 -16.666 1.00 64.38 197 GLN A N 1
ATOM 1560 C CA . GLN A 1 197 ? 14.238 -18.928 -17.347 1.00 64.38 197 GLN A CA 1
ATOM 1561 C C . GLN A 1 197 ? 13.919 -20.288 -16.717 1.00 64.38 197 GLN A C 1
ATOM 1563 O O . GLN A 1 197 ? 14.210 -20.518 -15.541 1.00 64.38 197 GLN A O 1
ATOM 1568 N N . GLY A 1 198 ? 13.334 -21.190 -17.507 1.00 70.81 198 GLY A N 1
ATOM 1569 C CA . GLY A 1 198 ? 13.047 -22.569 -17.117 1.00 70.81 198 GLY A CA 1
ATOM 1570 C C . GLY A 1 198 ? 12.001 -23.244 -18.014 1.00 70.81 198 GLY A C 1
ATOM 1571 O O . GLY A 1 198 ? 11.416 -22.583 -18.866 1.00 70.81 198 GLY A O 1
ATOM 1572 N N . PRO A 1 199 ? 11.768 -24.556 -17.835 1.00 80.56 199 PRO A N 1
ATOM 1573 C CA . PRO A 1 199 ? 10.717 -25.287 -18.543 1.00 80.56 199 PRO A CA 1
ATOM 1574 C C . PRO A 1 199 ? 9.312 -24.865 -18.077 1.00 80.56 199 PRO A C 1
ATOM 1576 O O . PRO A 1 199 ? 9.134 -24.483 -16.920 1.00 80.56 199 PRO A O 1
ATOM 1579 N N . ASP A 1 200 ? 8.299 -25.008 -18.937 1.00 80.31 200 ASP A N 1
ATOM 1580 C CA . ASP A 1 200 ? 6.929 -24.508 -18.709 1.00 80.31 200 ASP A CA 1
ATOM 1581 C C . ASP A 1 200 ? 6.313 -24.932 -17.366 1.00 80.31 200 ASP A C 1
ATOM 1583 O O . ASP A 1 200 ? 5.689 -24.132 -16.670 1.00 80.31 200 ASP A O 1
ATOM 1587 N N . TRP A 1 201 ? 6.519 -26.178 -16.932 1.00 80.69 201 TRP A N 1
ATOM 1588 C CA . TRP A 1 201 ? 5.990 -26.655 -15.648 1.00 80.69 201 TRP A CA 1
ATOM 1589 C C . TRP A 1 201 ? 6.553 -25.871 -14.450 1.00 80.69 201 TRP A C 1
ATOM 1591 O O . TRP A 1 201 ? 5.844 -25.640 -13.468 1.00 80.69 201 TRP A O 1
ATOM 1601 N N . LEU A 1 202 ? 7.805 -25.409 -14.534 1.00 78.31 202 LEU A N 1
ATOM 1602 C CA . LEU A 1 202 ? 8.427 -24.593 -13.496 1.00 78.31 202 LEU A CA 1
ATOM 1603 C C . LEU A 1 202 ? 7.781 -23.206 -13.446 1.00 78.31 202 LEU A C 1
ATOM 1605 O O . LEU A 1 202 ? 7.592 -22.668 -12.356 1.00 78.31 202 LEU A O 1
ATOM 1609 N N . PHE A 1 203 ? 7.372 -22.656 -14.592 1.00 78.94 203 PHE A N 1
ATOM 1610 C CA . PHE A 1 203 ? 6.617 -21.404 -14.664 1.00 78.94 203 PHE A CA 1
ATOM 1611 C C . PHE A 1 203 ? 5.257 -21.524 -13.956 1.00 78.94 203 PHE A C 1
ATOM 1613 O O . PHE A 1 203 ? 4.931 -20.698 -13.100 1.00 78.94 203 PHE A O 1
ATOM 1620 N N . PHE A 1 204 ? 4.495 -22.595 -14.205 1.00 78.69 204 PHE A N 1
ATOM 1621 C CA . PHE A 1 204 ? 3.216 -22.825 -13.513 1.00 78.69 204 PHE A CA 1
ATOM 1622 C C . PHE A 1 204 ? 3.373 -22.914 -11.988 1.00 78.69 204 PHE A C 1
ATOM 1624 O O . PHE A 1 204 ? 2.571 -22.346 -11.245 1.00 78.69 204 PHE A O 1
ATOM 1631 N N . VAL A 1 205 ? 4.418 -23.589 -11.506 1.00 82.62 205 VAL A N 1
ATOM 1632 C CA . VAL A 1 205 ? 4.667 -23.750 -10.065 1.00 82.62 205 VAL A CA 1
ATOM 1633 C C . VAL A 1 205 ? 5.163 -22.453 -9.424 1.00 82.62 205 VAL A C 1
ATOM 1635 O O . VAL A 1 205 ? 4.734 -22.109 -8.325 1.00 82.62 205 VAL A O 1
ATOM 1638 N N . THR A 1 206 ? 6.057 -21.723 -10.091 1.00 79.88 206 THR A N 1
ATOM 1639 C CA . THR A 1 206 ? 6.708 -20.530 -9.522 1.00 79.88 206 THR A CA 1
ATOM 1640 C C . THR A 1 206 ? 5.922 -19.240 -9.724 1.00 79.88 206 THR A C 1
ATOM 1642 O O . THR A 1 206 ? 6.151 -18.285 -8.986 1.00 79.88 206 THR A O 1
ATOM 1645 N N . GLN A 1 207 ? 4.980 -19.203 -10.668 1.00 81.69 207 GLN A N 1
ATOM 1646 C CA . GLN A 1 207 ? 4.156 -18.023 -10.942 1.00 81.69 207 GLN A CA 1
ATOM 1647 C C . GLN A 1 207 ? 2.661 -18.323 -10.812 1.00 81.69 207 GLN A C 1
ATOM 1649 O O . GLN A 1 207 ? 1.959 -17.637 -10.070 1.00 81.69 207 GLN A O 1
ATOM 1654 N N . GLY A 1 208 ? 2.182 -19.396 -11.447 1.00 85.25 208 GLY A N 1
ATOM 1655 C CA . GLY A 1 208 ? 0.762 -19.763 -11.443 1.00 85.25 208 GLY A CA 1
ATOM 1656 C C . GLY A 1 208 ? 0.204 -20.051 -10.045 1.00 85.25 208 GLY A C 1
ATOM 1657 O O . GLY A 1 208 ? -0.805 -19.466 -9.651 1.00 85.25 208 GLY A O 1
ATOM 1658 N N . LEU A 1 209 ? 0.869 -20.906 -9.259 1.00 88.38 209 LEU A N 1
ATOM 1659 C CA . LEU A 1 209 ? 0.418 -21.230 -7.897 1.00 88.38 209 LEU A CA 1
ATOM 1660 C C . LEU A 1 209 ? 0.468 -20.021 -6.940 1.00 88.38 209 LEU A C 1
ATOM 1662 O O . LEU A 1 209 ? -0.523 -19.792 -6.239 1.00 88.38 209 LEU A O 1
ATOM 1666 N N . PRO A 1 210 ? 1.543 -19.207 -6.902 1.00 90.31 210 PRO A N 1
ATOM 1667 C CA . PRO A 1 210 ? 1.548 -17.966 -6.128 1.00 90.31 210 PRO A CA 1
ATOM 1668 C C . PRO A 1 210 ? 0.459 -16.973 -6.542 1.00 90.31 210 PRO A C 1
ATOM 1670 O O . PRO A 1 210 ? -0.185 -16.390 -5.668 1.00 90.31 210 PRO A O 1
ATOM 1673 N N . LEU A 1 211 ? 0.208 -16.807 -7.845 1.00 88.38 211 LEU A N 1
ATOM 1674 C CA . LEU A 1 211 ? -0.874 -15.957 -8.340 1.00 88.38 211 LEU A CA 1
ATOM 1675 C C . LEU A 1 211 ? -2.237 -16.466 -7.861 1.00 88.38 211 LEU A C 1
ATOM 1677 O O . LEU A 1 211 ? -3.033 -15.690 -7.337 1.00 88.38 211 LEU A O 1
ATOM 1681 N N . LEU A 1 212 ? -2.491 -17.773 -7.964 1.00 90.38 212 LEU A N 1
ATOM 1682 C CA . LEU A 1 212 ? -3.715 -18.384 -7.449 1.00 90.38 212 LEU A CA 1
ATOM 1683 C C . LEU A 1 212 ? -3.871 -18.142 -5.941 1.00 90.38 212 LEU A C 1
ATOM 1685 O O . LEU A 1 212 ? -4.947 -17.757 -5.486 1.00 90.38 212 LEU A O 1
ATOM 1689 N N . ALA A 1 213 ? -2.798 -18.305 -5.163 1.00 92.69 213 ALA A N 1
ATOM 1690 C CA . ALA A 1 213 ? -2.814 -18.030 -3.729 1.00 92.69 213 ALA A CA 1
ATOM 1691 C C . ALA A 1 213 ? -3.141 -16.557 -3.424 1.00 92.69 213 ALA A C 1
ATOM 1693 O O . ALA A 1 213 ? -3.929 -16.278 -2.519 1.00 92.69 213 ALA A O 1
ATOM 1694 N N . LEU A 1 214 ? -2.590 -15.613 -4.195 1.00 92.38 214 LEU A N 1
ATOM 1695 C CA . LEU A 1 214 ? -2.917 -14.189 -4.088 1.00 92.38 214 LEU A CA 1
ATOM 1696 C C . LEU A 1 214 ? -4.389 -13.919 -4.416 1.00 92.38 214 LEU A C 1
ATOM 1698 O O . LEU A 1 214 ? -5.064 -13.252 -3.637 1.00 92.38 214 LEU A O 1
ATOM 1702 N N . LEU A 1 215 ? -4.919 -14.483 -5.502 1.00 91.38 215 LEU A N 1
ATOM 1703 C CA . LEU A 1 215 ? -6.332 -14.336 -5.872 1.00 91.38 215 LEU A CA 1
ATOM 1704 C C . LEU A 1 215 ? -7.264 -14.887 -4.784 1.00 91.38 215 LEU A C 1
ATOM 1706 O O . LEU A 1 215 ? -8.238 -14.236 -4.406 1.00 91.38 215 LEU A O 1
ATOM 1710 N N . LEU A 1 216 ? -6.928 -16.042 -4.207 1.00 93.56 216 LEU A N 1
ATOM 1711 C CA . LEU A 1 216 ? -7.670 -16.609 -3.082 1.00 93.56 216 LEU A CA 1
ATOM 1712 C C . LEU A 1 216 ? -7.563 -15.731 -1.827 1.00 93.56 216 LEU A C 1
ATOM 1714 O O . LEU A 1 216 ? -8.542 -15.580 -1.102 1.00 93.56 216 LEU A O 1
ATOM 1718 N N . LEU A 1 217 ? -6.416 -15.116 -1.542 1.00 94.56 217 LEU A N 1
ATOM 1719 C CA . LEU A 1 217 ? -6.260 -14.222 -0.388 1.00 94.56 217 LEU A CA 1
ATOM 1720 C C . LEU A 1 217 ? -6.837 -12.816 -0.619 1.00 94.56 217 LEU A C 1
ATOM 1722 O O . LEU A 1 217 ? -7.083 -12.095 0.351 1.00 94.56 217 LEU A O 1
ATOM 1726 N N . ALA A 1 218 ? -7.138 -12.440 -1.863 1.00 92.88 218 ALA A N 1
ATOM 1727 C CA . ALA A 1 218 ? -7.832 -11.195 -2.171 1.00 92.88 218 ALA A CA 1
ATOM 1728 C C . ALA A 1 218 ? -9.266 -11.191 -1.609 1.00 92.88 218 ALA A C 1
ATOM 1730 O O . ALA A 1 218 ? -9.749 -10.158 -1.150 1.00 92.88 218 ALA A O 1
ATOM 1731 N N . VAL A 1 219 ? -9.932 -12.349 -1.551 1.00 94.19 219 VAL A N 1
ATOM 1732 C CA . VAL A 1 219 ? -11.294 -12.480 -1.001 1.00 94.19 219 VAL A CA 1
ATOM 1733 C C . VAL A 1 219 ? -11.380 -12.054 0.479 1.00 94.19 219 VAL A C 1
ATOM 1735 O O . VAL A 1 219 ? -12.138 -11.130 0.790 1.00 94.19 219 VAL A O 1
ATOM 1738 N N . PRO A 1 220 ? -10.596 -12.629 1.416 1.00 95.50 220 PRO A N 1
ATOM 1739 C CA . PRO A 1 220 ? -10.597 -12.197 2.810 1.00 95.50 220 PRO A CA 1
ATOM 1740 C C . PRO A 1 220 ? -10.047 -10.776 2.987 1.00 95.50 220 PRO A C 1
ATOM 1742 O O . PRO A 1 220 ? -10.460 -10.096 3.930 1.00 95.50 220 PRO A O 1
ATOM 1745 N N . LEU A 1 221 ? -9.170 -10.299 2.089 1.00 94.44 221 LEU A N 1
ATOM 1746 C CA . LEU A 1 221 ? -8.696 -8.910 2.076 1.00 94.44 221 LEU A CA 1
ATOM 1747 C C . LEU A 1 221 ? -9.847 -7.935 1.793 1.00 94.44 221 LEU A C 1
ATOM 1749 O O . LEU A 1 221 ? -10.033 -6.963 2.529 1.00 94.44 221 LEU A O 1
ATOM 1753 N N . LEU A 1 222 ? -10.664 -8.223 0.778 1.00 93.56 222 LEU A N 1
ATOM 1754 C CA . LEU A 1 222 ? -11.871 -7.456 0.474 1.00 93.56 222 LEU A CA 1
ATOM 1755 C C . LEU A 1 222 ? -12.874 -7.542 1.629 1.00 93.56 222 LEU A C 1
ATOM 1757 O O . LEU A 1 222 ? -13.400 -6.516 2.060 1.00 93.56 222 LEU A O 1
ATOM 1761 N N . ALA A 1 223 ? -13.087 -8.732 2.200 1.00 94.06 223 ALA A N 1
ATOM 1762 C CA . ALA A 1 223 ? -14.017 -8.918 3.312 1.00 94.06 223 ALA A CA 1
ATOM 1763 C C . ALA A 1 223 ? -13.619 -8.112 4.562 1.00 94.06 223 ALA A C 1
ATOM 1765 O O . ALA A 1 223 ? -14.472 -7.475 5.190 1.00 94.06 223 ALA A O 1
ATOM 1766 N N . VAL A 1 224 ? -12.333 -8.092 4.934 1.00 95.94 224 VAL A N 1
ATOM 1767 C CA . VAL A 1 224 ? -11.858 -7.249 6.044 1.00 95.94 224 VAL A CA 1
ATOM 1768 C C . VAL A 1 224 ? -11.866 -5.762 5.676 1.00 95.94 224 VAL A C 1
ATOM 1770 O O . VAL A 1 224 ? -12.174 -4.942 6.541 1.00 95.94 224 VAL A O 1
ATOM 1773 N N . GLY A 1 225 ? -11.629 -5.403 4.410 1.00 93.94 225 GLY A N 1
ATOM 1774 C CA . GLY A 1 225 ? -11.775 -4.036 3.900 1.00 93.94 225 GLY A CA 1
ATOM 1775 C C . GLY A 1 225 ? -13.201 -3.499 4.044 1.00 93.94 225 GLY A C 1
ATOM 1776 O O . GLY A 1 225 ? -13.399 -2.401 4.564 1.00 93.94 225 GLY A O 1
ATOM 1777 N N . VAL A 1 226 ? -14.211 -4.306 3.703 1.00 95.38 226 VAL A N 1
ATOM 1778 C CA . VAL A 1 226 ? -15.631 -3.963 3.898 1.00 95.38 226 VAL A CA 1
ATOM 1779 C C . VAL A 1 226 ? -15.917 -3.694 5.376 1.00 95.38 226 VAL A C 1
ATOM 1781 O O . VAL A 1 226 ? -16.448 -2.643 5.735 1.00 95.38 226 VAL A O 1
ATOM 1784 N N . ARG A 1 227 ? -15.488 -4.602 6.260 1.00 95.56 227 ARG A N 1
ATOM 1785 C CA . ARG A 1 227 ? -15.680 -4.463 7.712 1.00 95.56 227 ARG A CA 1
ATOM 1786 C C . ARG A 1 227 ? -14.895 -3.290 8.308 1.00 95.56 227 ARG A C 1
ATOM 1788 O O . ARG A 1 227 ? -15.320 -2.724 9.316 1.00 95.56 227 ARG A O 1
ATOM 1795 N N . ARG A 1 228 ? -13.764 -2.904 7.709 1.00 95.06 228 ARG A N 1
ATOM 1796 C CA . ARG A 1 228 ? -12.991 -1.712 8.090 1.00 95.06 228 ARG A CA 1
ATOM 1797 C C . ARG A 1 228 ? -13.754 -0.435 7.742 1.00 95.06 228 ARG A C 1
ATOM 1799 O O . ARG A 1 228 ? -13.848 0.446 8.587 1.00 95.06 228 ARG A O 1
ATOM 1806 N N . LEU A 1 229 ? -14.356 -0.355 6.556 1.00 93.44 229 LEU A N 1
ATOM 1807 C CA . LEU A 1 229 ? -15.205 0.782 6.179 1.00 93.44 229 LEU A CA 1
ATOM 1808 C C . LEU A 1 229 ? -16.467 0.870 7.040 1.00 93.44 229 LEU A C 1
ATOM 1810 O O . LEU A 1 229 ? -16.831 1.956 7.494 1.00 93.44 229 LEU A O 1
ATOM 1814 N N . HIS A 1 230 ? -17.091 -0.271 7.336 1.00 94.06 230 HIS A N 1
ATOM 1815 C CA . HIS A 1 230 ? -18.211 -0.349 8.272 1.00 94.06 230 HIS A CA 1
ATOM 1816 C C . HIS A 1 230 ? -17.838 0.161 9.671 1.00 94.06 230 HIS A C 1
ATOM 1818 O O . HIS A 1 230 ? -18.665 0.774 10.344 1.00 94.06 230 HIS A O 1
ATOM 1824 N N . ASP A 1 231 ? -16.593 -0.039 10.113 1.00 93.19 231 ASP A N 1
ATOM 1825 C CA . ASP A 1 231 ? -16.104 0.488 11.391 1.00 93.19 231 ASP A CA 1
ATOM 1826 C C . ASP A 1 231 ? -16.090 2.024 11.434 1.00 93.19 231 ASP A C 1
ATOM 1828 O O . ASP A 1 231 ? -16.286 2.615 12.492 1.00 93.19 231 ASP A O 1
ATOM 1832 N N . SER A 1 232 ? -15.933 2.672 10.281 1.00 92.06 232 SER A N 1
ATOM 1833 C CA . SER A 1 232 ? -16.057 4.125 10.103 1.00 92.06 232 SER A CA 1
ATOM 1834 C C . SER A 1 232 ? -17.466 4.561 9.681 1.00 92.06 232 SER A C 1
ATOM 1836 O O . SER A 1 232 ? -17.650 5.683 9.220 1.00 92.06 232 SER A O 1
ATOM 1838 N N . ASN A 1 233 ? -18.466 3.687 9.832 1.00 91.81 233 ASN A N 1
ATOM 1839 C CA . ASN A 1 233 ? -19.853 3.911 9.421 1.00 91.81 233 ASN A CA 1
ATOM 1840 C C . ASN A 1 233 ? -20.027 4.212 7.914 1.00 91.81 233 ASN A C 1
ATOM 1842 O O . ASN A 1 233 ? -21.036 4.777 7.493 1.00 91.81 233 ASN A O 1
ATOM 1846 N N . LEU A 1 234 ? -19.090 3.788 7.063 1.00 91.50 234 LEU A N 1
ATOM 1847 C CA . LEU A 1 234 ? -19.160 3.943 5.606 1.00 91.50 234 LEU A CA 1
ATOM 1848 C C . LEU A 1 234 ? -19.762 2.699 4.945 1.00 91.50 234 LEU A C 1
ATOM 1850 O O . LEU A 1 234 ? -19.722 1.612 5.507 1.00 91.50 234 LEU A O 1
ATOM 1854 N N . ARG A 1 235 ? -20.360 2.857 3.759 1.00 92.38 235 ARG A N 1
ATOM 1855 C CA . ARG A 1 235 ? -20.891 1.730 2.965 1.00 92.38 235 ARG A CA 1
ATOM 1856 C C . ARG A 1 235 ? -19.748 1.004 2.239 1.00 92.38 235 ARG A C 1
ATOM 1858 O O . ARG A 1 235 ? -18.750 1.630 1.898 1.00 92.38 235 ARG A O 1
ATOM 1865 N N . CYS A 1 236 ? -19.912 -0.283 1.937 1.00 90.50 236 CYS A N 1
ATOM 1866 C CA . CYS A 1 236 ? -18.908 -1.079 1.217 1.00 90.50 236 CYS A CA 1
ATOM 1867 C C . CYS A 1 236 ? -18.563 -0.544 -0.186 1.00 90.50 236 CYS A C 1
ATOM 1869 O O . CYS A 1 236 ? -17.440 -0.739 -0.643 1.00 90.50 236 CYS A O 1
ATOM 1871 N N . TRP A 1 237 ? -19.487 0.180 -0.833 1.00 89.75 237 TRP A N 1
ATOM 1872 C CA . TRP A 1 237 ? -19.316 0.762 -2.171 1.00 89.75 237 TRP A CA 1
ATOM 1873 C C . TRP A 1 237 ? -18.082 1.658 -2.313 1.00 89.75 237 TRP A C 1
ATOM 1875 O O . TRP A 1 237 ? -17.532 1.757 -3.404 1.00 89.75 237 TRP A O 1
ATOM 1885 N N . TRP A 1 238 ? -17.590 2.242 -1.215 1.00 89.75 238 TRP A N 1
ATOM 1886 C CA . TRP A 1 238 ? -16.351 3.024 -1.214 1.00 89.75 238 TRP A CA 1
ATOM 1887 C C . TRP A 1 238 ? -15.113 2.218 -1.648 1.00 89.75 238 TRP A C 1
ATOM 1889 O O . TRP A 1 238 ? -14.171 2.821 -2.150 1.00 89.75 238 TRP A O 1
ATOM 1899 N N . LEU A 1 239 ? -15.113 0.880 -1.530 1.00 88.75 239 LEU A N 1
ATOM 1900 C CA . LEU A 1 239 ? -14.046 0.035 -2.094 1.00 88.75 239 LEU A CA 1
ATOM 1901 C C . LEU A 1 239 ? -14.041 0.016 -3.626 1.00 88.75 239 LEU A C 1
ATOM 1903 O O . LEU A 1 239 ? -12.994 -0.227 -4.214 1.00 88.75 239 LEU A O 1
ATOM 1907 N N . LEU A 1 240 ? -15.194 0.237 -4.264 1.00 89.44 240 LEU A N 1
ATOM 1908 C CA . LEU A 1 240 ? -15.340 0.168 -5.721 1.00 89.44 240 LEU A CA 1
ATOM 1909 C C . LEU A 1 240 ? -15.137 1.524 -6.395 1.00 89.44 240 LEU A C 1
ATOM 1911 O O . LEU A 1 240 ? -14.885 1.572 -7.591 1.00 89.44 240 LEU A O 1
ATOM 1915 N N . VAL A 1 241 ? -15.229 2.626 -5.646 1.00 89.94 241 VAL A N 1
ATOM 1916 C CA . VAL A 1 241 ? -15.068 3.987 -6.181 1.00 89.94 241 VAL A CA 1
ATOM 1917 C C . VAL A 1 241 ? -13.754 4.162 -6.963 1.00 89.94 241 VAL A C 1
ATOM 1919 O O . VAL A 1 241 ? -13.817 4.709 -8.062 1.00 89.94 241 VAL A O 1
ATOM 1922 N N . PRO A 1 242 ? -12.592 3.648 -6.504 1.00 87.81 242 PRO A N 1
ATOM 1923 C CA . PRO A 1 242 ? -11.363 3.715 -7.294 1.00 87.81 242 PRO A CA 1
ATOM 1924 C C . PRO A 1 242 ? -11.414 2.955 -8.630 1.00 87.81 242 PRO A C 1
ATOM 1926 O O . PRO A 1 242 ? -10.631 3.269 -9.517 1.00 87.81 242 PRO A O 1
ATOM 1929 N N . LEU A 1 243 ? -12.322 1.985 -8.807 1.00 85.19 243 LEU A N 1
ATOM 1930 C CA . LEU A 1 243 ? -12.452 1.237 -10.065 1.00 85.19 243 LEU A CA 1
ATOM 1931 C C . LEU A 1 243 ? -13.102 2.065 -11.174 1.00 85.19 243 LEU A C 1
ATOM 1933 O O . LEU A 1 243 ? -12.829 1.816 -12.341 1.00 85.19 243 LEU A O 1
ATOM 1937 N N . VAL A 1 244 ? -13.946 3.044 -10.837 1.00 89.94 244 VAL A N 1
ATOM 1938 C CA . VAL A 1 244 ? -14.683 3.854 -11.822 1.00 89.94 244 VAL A CA 1
ATOM 1939 C C . VAL A 1 244 ? -13.753 4.559 -12.821 1.00 89.94 244 VAL A C 1
ATOM 1941 O O . VAL A 1 244 ? -13.922 4.333 -14.019 1.00 89.94 244 VAL A O 1
ATOM 1944 N N . PRO A 1 245 ? -12.755 5.363 -12.396 1.00 86.44 245 PRO A N 1
ATOM 1945 C CA . PRO A 1 245 ? -11.824 5.988 -13.337 1.00 86.44 245 PRO A CA 1
ATOM 1946 C C . PRO A 1 245 ? -10.983 4.970 -14.110 1.00 86.44 245 PRO A C 1
ATOM 1948 O O . PRO A 1 245 ? -10.724 5.183 -15.288 1.00 86.44 245 PRO A O 1
ATOM 1951 N N . THR A 1 246 ? -10.617 3.837 -13.503 1.00 80.62 246 THR A N 1
ATOM 1952 C CA . THR A 1 246 ? -9.890 2.769 -14.206 1.00 80.62 246 THR A CA 1
ATOM 1953 C C . THR A 1 246 ? -10.729 2.154 -15.326 1.00 80.62 246 THR A C 1
ATOM 1955 O O . THR A 1 246 ? -10.244 1.999 -16.442 1.00 80.62 246 THR A O 1
ATOM 1958 N N . LEU A 1 247 ? -11.999 1.837 -15.064 1.00 85.06 247 LEU A N 1
ATOM 1959 C CA . LEU A 1 247 ? -12.918 1.303 -16.072 1.00 85.06 247 LEU A CA 1
ATOM 1960 C C . LEU A 1 247 ? -13.219 2.330 -17.170 1.00 85.06 247 LEU A C 1
ATOM 1962 O O . LEU A 1 247 ? -13.309 1.966 -18.340 1.00 85.06 247 LEU A O 1
ATOM 1966 N N . LEU A 1 248 ? -13.327 3.611 -16.811 1.00 84.88 248 LEU A N 1
ATOM 1967 C CA . LEU A 1 248 ? -13.492 4.694 -17.776 1.00 84.88 248 LEU A CA 1
ATOM 1968 C C . LEU A 1 248 ? -12.256 4.832 -18.675 1.00 84.88 248 LEU A C 1
ATOM 1970 O O . LEU A 1 248 ? -12.400 4.907 -19.892 1.00 84.88 248 LEU A O 1
ATOM 1974 N N . ALA A 1 249 ? -11.053 4.804 -18.098 1.00 76.69 249 ALA A N 1
ATOM 1975 C CA . ALA A 1 249 ? -9.802 4.836 -18.850 1.00 76.69 249 ALA A CA 1
ATOM 1976 C C . ALA A 1 249 ? -9.683 3.640 -19.809 1.00 76.69 249 ALA A C 1
ATOM 1978 O O . ALA A 1 249 ? -9.270 3.813 -20.953 1.00 76.69 249 ALA A O 1
ATOM 1979 N N . LEU A 1 250 ? -10.120 2.450 -19.380 1.00 74.06 250 LEU A N 1
ATOM 1980 C CA . LEU A 1 250 ? -10.207 1.253 -20.225 1.00 74.06 250 LEU A CA 1
ATOM 1981 C C . LEU A 1 250 ? -11.170 1.425 -21.397 1.00 74.06 250 LEU A C 1
ATOM 1983 O O . LEU A 1 250 ? -10.812 1.102 -22.528 1.00 74.06 250 LEU A O 1
ATOM 1987 N N . GLY A 1 251 ? -12.364 1.962 -21.145 1.00 80.88 251 GLY A N 1
ATOM 1988 C CA . GLY A 1 251 ? -13.350 2.226 -22.191 1.00 80.88 251 GLY A CA 1
ATOM 1989 C C . GLY A 1 251 ? -12.870 3.262 -23.209 1.00 80.88 251 GLY A C 1
ATOM 1990 O O . GLY A 1 251 ? -12.979 3.032 -24.411 1.00 80.88 251 GLY A O 1
ATOM 1991 N N . ILE A 1 252 ? -12.290 4.371 -22.740 1.00 76.38 252 ILE A N 1
ATOM 1992 C CA . ILE A 1 252 ? -11.736 5.425 -23.605 1.00 76.38 252 ILE A CA 1
ATOM 1993 C C . ILE A 1 252 ? -10.563 4.880 -24.419 1.00 76.38 252 ILE A C 1
ATOM 1995 O O . ILE A 1 252 ? -10.523 5.083 -25.629 1.00 76.38 252 ILE A O 1
ATOM 1999 N N . GLY A 1 253 ? -9.640 4.153 -23.782 1.00 71.50 253 GLY A N 1
ATOM 2000 C CA . GLY A 1 253 ? -8.503 3.551 -24.471 1.00 71.50 253 GLY A CA 1
ATOM 2001 C C . GLY A 1 253 ? -8.948 2.624 -25.602 1.00 71.50 253 GLY A C 1
ATOM 2002 O O . GLY A 1 253 ? -8.515 2.788 -26.741 1.00 71.50 253 GLY A O 1
ATOM 2003 N N . ALA A 1 254 ? -9.898 1.730 -25.321 1.00 71.88 254 ALA A N 1
ATOM 2004 C CA . ALA A 1 254 ? -10.473 0.849 -26.333 1.00 71.88 254 ALA A CA 1
ATOM 2005 C C . ALA A 1 254 ? -11.159 1.622 -27.477 1.00 71.88 254 ALA A C 1
ATOM 2007 O O . ALA A 1 254 ? -11.009 1.247 -28.638 1.00 71.88 254 ALA A O 1
ATOM 2008 N N . TRP A 1 255 ? -11.882 2.706 -27.172 1.00 71.44 255 TRP A N 1
ATOM 2009 C CA . TRP A 1 255 ? -12.600 3.513 -28.166 1.00 71.44 255 TRP A CA 1
ATOM 2010 C C . TRP A 1 255 ? -11.672 4.319 -29.087 1.00 71.44 255 TRP A C 1
ATOM 2012 O O . TRP A 1 255 ? -11.913 4.391 -30.288 1.00 71.44 255 TRP A O 1
ATOM 2022 N N . VAL A 1 256 ? -10.586 4.882 -28.549 1.00 67.69 256 VAL A N 1
ATOM 2023 C CA . VAL A 1 256 ? -9.596 5.671 -29.312 1.00 67.69 256 VAL A CA 1
ATOM 2024 C C . VAL A 1 256 ? -8.622 4.767 -30.091 1.00 67.69 256 VAL A C 1
ATOM 2026 O O . VAL A 1 256 ? -7.764 5.252 -30.824 1.00 67.69 256 VAL A O 1
ATOM 2029 N N . GLY A 1 257 ? -8.739 3.440 -29.964 1.00 64.00 257 GLY A N 1
ATOM 2030 C CA . GLY A 1 257 ? -7.798 2.499 -30.574 1.00 64.00 257 GLY A CA 1
ATOM 2031 C C . GLY A 1 257 ? -6.419 2.532 -29.912 1.00 64.00 257 GLY A C 1
ATOM 2032 O O . GLY A 1 257 ? -5.435 2.086 -30.502 1.00 64.00 257 GLY A O 1
ATOM 2033 N N . ILE A 1 258 ? -6.342 3.048 -28.681 1.00 62.53 258 ILE A N 1
ATOM 2034 C CA . ILE A 1 258 ? -5.159 2.924 -27.839 1.00 62.53 258 ILE A CA 1
ATOM 2035 C C . ILE A 1 258 ? -5.022 1.427 -27.525 1.00 62.53 258 ILE A C 1
ATOM 2037 O O . ILE A 1 258 ? -5.946 0.850 -26.941 1.00 62.53 258 ILE A O 1
ATOM 2041 N N . PRO A 1 259 ? -3.921 0.760 -27.923 1.00 59.22 259 PRO A N 1
ATOM 2042 C CA . PRO A 1 259 ? -3.775 -0.670 -27.693 1.00 59.22 259 PRO A CA 1
ATOM 2043 C C . PRO A 1 259 ? -3.960 -0.978 -26.206 1.00 59.22 259 PRO A C 1
ATOM 2045 O O . PRO A 1 259 ? -3.467 -0.248 -25.354 1.00 59.22 259 PRO A O 1
ATOM 2048 N N . ALA A 1 260 ? -4.667 -2.062 -25.872 1.00 53.94 260 ALA A N 1
ATOM 2049 C CA . ALA A 1 260 ? -4.970 -2.417 -24.481 1.00 53.94 260 ALA A CA 1
ATOM 2050 C C . ALA A 1 260 ? -3.712 -2.504 -23.591 1.00 53.94 260 ALA A C 1
ATOM 2052 O O . ALA A 1 260 ? -3.800 -2.292 -22.383 1.00 53.94 260 ALA A O 1
ATOM 2053 N N . SER A 1 261 ? -2.540 -2.735 -24.196 1.00 51.44 261 SER A N 1
ATOM 2054 C CA . SER A 1 261 ? -1.223 -2.675 -23.556 1.00 51.44 261 SER A CA 1
ATOM 2055 C C . SER A 1 261 ? -0.893 -1.319 -22.926 1.00 51.44 261 SER A C 1
ATOM 2057 O O . SER A 1 261 ? -0.154 -1.294 -21.958 1.00 51.44 261 SER A O 1
ATOM 2059 N N . LEU A 1 262 ? -1.445 -0.212 -23.430 1.00 51.84 262 LEU A N 1
ATOM 2060 C CA . LEU A 1 262 ? -1.297 1.144 -22.886 1.00 51.84 262 LEU A CA 1
ATOM 2061 C C . LEU A 1 262 ? -2.199 1.402 -21.668 1.00 51.84 262 LEU A C 1
ATOM 2063 O O . LEU A 1 262 ? -1.917 2.305 -20.886 1.00 51.84 262 LEU A O 1
ATOM 2067 N N . VAL A 1 263 ? -3.265 0.610 -21.487 1.00 54.06 263 VAL A N 1
ATOM 2068 C CA . VAL A 1 263 ? -4.161 0.711 -20.320 1.00 54.06 263 VAL A CA 1
ATOM 2069 C C . VAL A 1 263 ? -3.847 -0.341 -19.249 1.00 54.06 263 VAL A C 1
ATOM 2071 O O . VAL A 1 263 ? -4.046 -0.100 -18.060 1.00 54.06 263 VAL A O 1
ATOM 2074 N N . TRP A 1 264 ? -3.311 -1.493 -19.658 1.00 56.69 264 TRP A N 1
ATOM 2075 C CA . TRP A 1 264 ? -2.876 -2.593 -18.793 1.00 56.69 264 TRP A CA 1
ATOM 2076 C C . TRP A 1 264 ? -1.357 -2.753 -18.803 1.00 56.69 264 TRP A C 1
ATOM 2078 O O . TRP A 1 264 ? -0.837 -3.840 -19.056 1.00 56.69 264 TRP A O 1
ATOM 2088 N N . MET A 1 265 ? -0.620 -1.677 -18.544 1.00 49.81 265 MET A N 1
ATOM 2089 C CA . MET A 1 265 ? 0.829 -1.796 -18.445 1.00 49.81 265 MET A CA 1
ATOM 2090 C C . MET A 1 265 ? 1.239 -2.547 -17.182 1.00 49.81 265 MET A C 1
ATOM 2092 O O . MET A 1 265 ? 1.286 -1.990 -16.082 1.00 49.81 265 MET A O 1
ATOM 2096 N N . GLU A 1 266 ? 1.613 -3.812 -17.365 1.00 50.88 266 GLU A N 1
ATOM 2097 C CA . GLU A 1 266 ? 2.606 -4.438 -16.507 1.00 50.88 266 GLU A CA 1
ATOM 2098 C C . GLU A 1 266 ? 3.915 -3.649 -16.618 1.00 50.88 266 GLU A C 1
ATOM 2100 O O . GLU A 1 266 ? 4.455 -3.390 -17.694 1.00 50.88 266 GLU A O 1
ATOM 2105 N N . ILE A 1 267 ? 4.380 -3.209 -15.455 1.00 51.78 267 ILE A N 1
ATOM 2106 C CA . ILE A 1 267 ? 5.538 -2.350 -15.258 1.00 51.78 267 ILE A CA 1
ATOM 2107 C C . ILE A 1 267 ? 6.795 -3.142 -15.636 1.00 51.78 267 ILE A C 1
ATOM 2109 O O . ILE A 1 267 ? 7.379 -3.834 -14.805 1.00 51.78 267 ILE A O 1
ATOM 2113 N N . THR A 1 268 ? 7.234 -3.022 -16.886 1.00 54.47 268 THR A N 1
ATOM 2114 C CA . THR A 1 268 ? 8.672 -2.939 -17.141 1.00 54.47 268 THR A CA 1
ATOM 2115 C C . THR A 1 268 ? 9.051 -1.463 -17.080 1.00 54.47 268 THR A C 1
ATOM 2117 O O . THR A 1 268 ? 8.360 -0.618 -17.653 1.00 54.47 268 THR A O 1
ATOM 2120 N N . ASP A 1 269 ? 10.137 -1.139 -16.373 1.00 55.94 269 ASP A N 1
ATOM 2121 C CA . ASP A 1 269 ? 10.609 0.246 -16.208 1.00 55.94 269 ASP A CA 1
ATOM 2122 C C . ASP A 1 269 ? 10.786 0.959 -17.562 1.00 55.94 269 ASP A C 1
ATOM 2124 O O . ASP A 1 269 ? 10.532 2.155 -17.682 1.00 55.94 269 ASP A O 1
ATOM 2128 N N . ALA A 1 270 ? 11.144 0.203 -18.607 1.00 54.22 270 ALA A N 1
ATOM 2129 C CA . ALA A 1 270 ? 11.326 0.701 -19.966 1.00 54.22 270 ALA A CA 1
ATOM 2130 C C . ALA A 1 270 ? 10.024 1.187 -20.615 1.00 54.22 270 ALA A C 1
ATOM 2132 O O . ALA A 1 270 ? 10.012 2.213 -21.289 1.00 54.22 270 ALA A O 1
ATOM 2133 N N . ALA A 1 271 ? 8.923 0.470 -20.409 1.00 54.59 271 ALA A N 1
ATOM 2134 C CA . ALA A 1 271 ? 7.665 0.802 -21.048 1.00 54.59 271 ALA A CA 1
ATOM 2135 C C . ALA A 1 271 ? 6.993 1.992 -20.325 1.00 54.59 271 ALA A C 1
ATOM 2137 O O . ALA A 1 271 ? 6.485 2.901 -20.980 1.00 54.59 271 ALA A O 1
ATOM 2138 N N . LEU A 1 272 ? 7.056 2.048 -18.986 1.00 57.06 272 LEU A N 1
ATOM 2139 C CA . LEU A 1 272 ? 6.599 3.221 -18.229 1.00 57.06 272 LEU A CA 1
ATOM 2140 C C . LEU A 1 272 ? 7.404 4.475 -18.606 1.00 57.06 272 LEU A C 1
ATOM 2142 O O . LEU A 1 272 ? 6.816 5.531 -1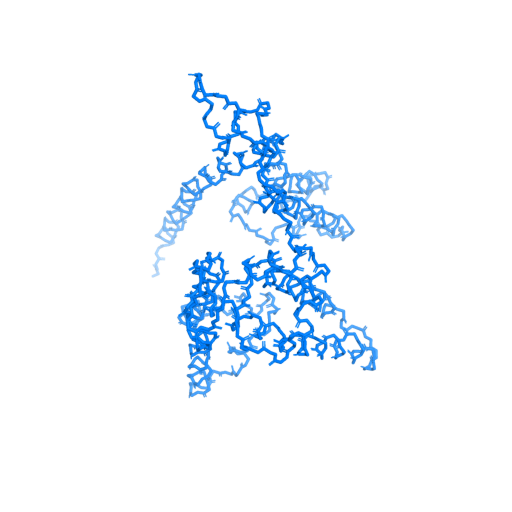8.826 1.00 57.06 272 LEU A O 1
ATOM 2146 N N . ALA A 1 273 ? 8.731 4.356 -18.731 1.00 61.81 273 ALA A N 1
ATOM 2147 C CA . ALA A 1 273 ? 9.587 5.456 -19.171 1.00 61.81 273 ALA A CA 1
ATOM 2148 C C . ALA A 1 273 ? 9.241 5.919 -20.596 1.00 61.81 273 ALA A C 1
ATOM 2150 O O . ALA A 1 273 ? 9.035 7.111 -20.807 1.00 61.81 273 ALA A O 1
ATOM 2151 N N . TYR A 1 274 ? 9.082 4.984 -21.539 1.00 64.06 274 TYR A N 1
ATOM 2152 C CA . TYR A 1 274 ? 8.695 5.284 -22.921 1.00 64.06 274 TYR A CA 1
ATOM 2153 C C . TYR A 1 274 ? 7.370 6.053 -23.002 1.00 64.06 274 TYR A C 1
ATOM 2155 O O . TYR A 1 274 ? 7.253 7.014 -23.758 1.00 64.06 274 TYR A O 1
ATOM 2163 N N . HIS A 1 275 ? 6.367 5.675 -22.207 1.00 58.75 275 HIS A N 1
ATOM 2164 C CA . HIS A 1 275 ? 5.065 6.340 -22.235 1.00 58.75 275 HIS A CA 1
ATOM 2165 C C . HIS A 1 275 ? 5.027 7.661 -21.471 1.00 58.75 275 HIS A C 1
ATOM 2167 O O . HIS A 1 275 ? 4.366 8.586 -21.934 1.00 58.75 275 HIS A O 1
ATOM 2173 N N . LEU A 1 276 ? 5.760 7.796 -20.364 1.00 62.16 276 LEU A N 1
ATOM 2174 C CA . LEU A 1 276 ? 5.941 9.095 -19.710 1.00 62.16 276 LEU A CA 1
ATOM 2175 C C . LEU A 1 276 ? 6.692 10.081 -20.615 1.00 62.16 276 LEU A C 1
ATOM 2177 O O . LEU A 1 276 ? 6.416 11.274 -20.564 1.00 62.16 276 LEU A O 1
ATOM 2181 N N . GLU A 1 277 ? 7.602 9.595 -21.460 1.00 65.25 277 GLU A N 1
ATOM 2182 C CA . GLU A 1 277 ? 8.318 10.413 -22.443 1.00 65.25 277 GLU A CA 1
ATOM 2183 C C . GLU A 1 277 ? 7.439 10.767 -23.654 1.00 65.25 277 GLU A C 1
ATOM 2185 O O . GLU A 1 277 ? 7.446 11.903 -24.125 1.00 65.25 277 GLU A O 1
ATOM 2190 N N . ARG A 1 278 ? 6.644 9.811 -24.148 1.00 65.94 278 ARG A N 1
ATOM 2191 C CA . ARG A 1 278 ? 5.823 9.968 -25.357 1.00 65.94 278 ARG A CA 1
ATOM 2192 C C . ARG A 1 278 ? 4.488 10.680 -25.105 1.00 65.94 278 ARG A C 1
ATOM 2194 O O . ARG A 1 278 ? 4.056 11.447 -25.960 1.00 65.94 278 ARG A O 1
ATOM 2201 N N . TYR A 1 279 ? 3.848 10.424 -23.962 1.00 63.09 279 TYR A N 1
ATOM 2202 C CA . TYR A 1 279 ? 2.484 10.858 -23.621 1.00 63.09 279 TYR A CA 1
ATOM 2203 C C . TYR A 1 279 ? 2.335 11.246 -22.128 1.00 63.09 279 TYR A C 1
ATOM 2205 O O . TYR A 1 279 ? 1.467 10.714 -21.425 1.00 63.09 279 TYR A O 1
ATOM 2213 N N . PRO A 1 280 ? 3.151 12.182 -21.599 1.00 62.12 280 PRO A N 1
ATOM 2214 C CA . PRO A 1 280 ? 3.158 12.511 -20.170 1.00 62.12 280 PRO A CA 1
ATOM 2215 C C . PRO A 1 280 ? 1.791 12.982 -19.655 1.00 62.12 280 PRO A C 1
ATOM 2217 O O . PRO A 1 280 ? 1.358 12.569 -18.583 1.00 62.12 280 PRO A O 1
ATOM 2220 N N . GLY A 1 281 ? 1.086 13.829 -20.412 1.00 64.94 281 GLY A N 1
ATOM 2221 C CA . GLY A 1 281 ? -0.200 14.391 -19.985 1.00 64.94 281 GLY A CA 1
ATOM 2222 C C . GLY A 1 281 ? -1.323 13.353 -19.919 1.00 64.94 281 GLY A C 1
ATOM 2223 O O . GLY A 1 281 ? -2.057 13.293 -18.936 1.00 64.94 281 GLY A O 1
ATOM 2224 N N . GLU A 1 282 ? -1.434 12.504 -20.938 1.00 66.88 282 GLU A N 1
ATOM 2225 C CA . GLU A 1 282 ? -2.514 11.520 -21.081 1.00 66.88 282 GLU A CA 1
ATOM 2226 C C . GLU A 1 282 ? -2.443 10.435 -20.000 1.00 66.88 282 GLU A C 1
ATOM 2228 O O . GLU A 1 282 ? -3.462 10.091 -19.400 1.00 66.88 282 GLU A O 1
ATOM 2233 N N . PHE A 1 283 ? -1.233 9.966 -19.676 1.00 64.81 283 PHE A N 1
ATOM 2234 C CA . PHE A 1 283 ? -1.009 8.991 -18.607 1.00 64.81 283 PHE 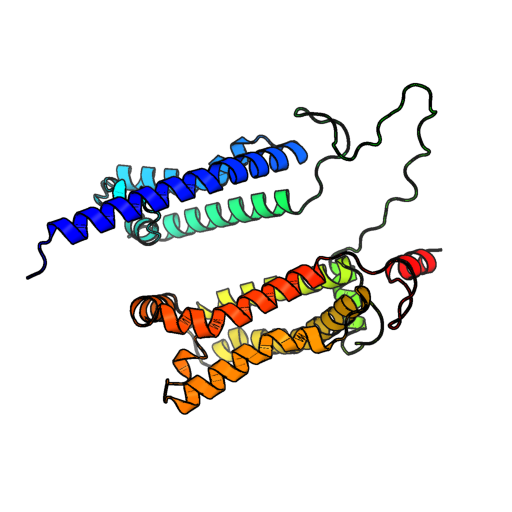A CA 1
ATOM 2235 C C . PHE A 1 283 ? -1.507 9.506 -17.249 1.00 64.81 283 PHE A C 1
ATOM 2237 O O . PHE A 1 283 ? -2.270 8.833 -16.549 1.00 64.81 283 PHE A O 1
ATOM 2244 N N . TRP A 1 284 ? -1.122 10.733 -16.880 1.00 69.56 284 TRP A N 1
ATOM 2245 C CA . TRP A 1 284 ? -1.537 11.321 -15.607 1.00 69.56 284 TRP A CA 1
ATOM 2246 C C . TRP A 1 284 ? -3.027 11.658 -15.587 1.00 69.56 284 TRP A C 1
ATOM 2248 O O . TRP A 1 284 ? -3.681 11.383 -14.586 1.00 69.56 284 TRP A O 1
ATOM 2258 N N . ILE A 1 285 ? -3.600 12.171 -16.679 1.00 70.81 285 ILE A N 1
ATOM 2259 C CA . ILE A 1 285 ? -5.041 12.466 -16.759 1.00 70.81 285 ILE A CA 1
ATOM 2260 C C . ILE A 1 285 ? -5.881 11.201 -16.523 1.00 70.81 285 ILE A C 1
ATOM 2262 O O . ILE A 1 285 ? -6.887 11.255 -15.814 1.00 70.81 285 ILE A O 1
ATOM 2266 N N . LEU A 1 286 ? -5.452 10.055 -17.058 1.00 70.88 286 LEU A N 1
ATOM 2267 C CA . LEU A 1 286 ? -6.182 8.792 -16.933 1.00 70.88 286 LEU A CA 1
ATOM 2268 C C . LEU A 1 286 ? -5.999 8.111 -15.569 1.00 70.88 286 LEU A C 1
ATOM 2270 O O . LEU A 1 286 ? -6.907 7.417 -15.113 1.00 70.88 286 LEU A O 1
ATOM 2274 N N . HIS A 1 287 ? -4.840 8.251 -14.917 1.00 73.50 287 HIS A N 1
ATOM 2275 C CA . HIS A 1 287 ? -4.497 7.444 -13.732 1.00 73.50 287 HIS A CA 1
ATOM 2276 C C . HIS A 1 287 ? -4.445 8.229 -12.418 1.00 73.50 287 HIS A C 1
ATOM 2278 O O . HIS A 1 287 ? -4.625 7.644 -11.344 1.00 73.50 287 HIS A O 1
ATOM 2284 N N . LEU A 1 288 ? -4.261 9.550 -12.471 1.00 82.00 288 LEU A N 1
ATOM 2285 C CA . LEU A 1 288 ? -4.261 10.411 -11.288 1.00 82.00 288 LEU A CA 1
ATOM 2286 C C . LEU A 1 288 ? -5.579 10.322 -10.496 1.00 82.00 288 LEU A C 1
ATOM 2288 O O . LEU A 1 288 ? -5.501 10.178 -9.274 1.00 82.00 288 LEU A O 1
ATOM 2292 N N . PRO A 1 289 ? -6.781 10.318 -11.116 1.00 86.50 289 PRO A N 1
ATOM 2293 C CA . PRO A 1 289 ? -8.028 10.171 -10.365 1.00 86.50 289 PRO A CA 1
ATOM 2294 C C . PRO A 1 289 ? -8.090 8.852 -9.583 1.00 86.50 289 PRO A C 1
ATOM 2296 O O . PRO A 1 289 ? -8.444 8.848 -8.403 1.00 86.50 289 PRO A O 1
ATOM 2299 N N . THR A 1 290 ? -7.681 7.739 -10.203 1.00 85.12 290 THR A N 1
ATOM 2300 C CA . THR A 1 290 ? -7.592 6.430 -9.538 1.00 85.12 290 THR A CA 1
ATOM 2301 C C . THR A 1 290 ? -6.633 6.483 -8.351 1.00 85.12 290 THR A C 1
ATOM 2303 O O . THR A 1 290 ? -6.991 6.056 -7.252 1.00 85.12 290 THR A O 1
ATOM 2306 N N . ALA A 1 291 ? -5.434 7.043 -8.538 1.00 83.06 291 ALA A N 1
ATOM 2307 C CA . ALA A 1 291 ? -4.427 7.150 -7.485 1.00 83.06 291 ALA A CA 1
ATOM 2308 C C . ALA A 1 291 ? -4.917 7.992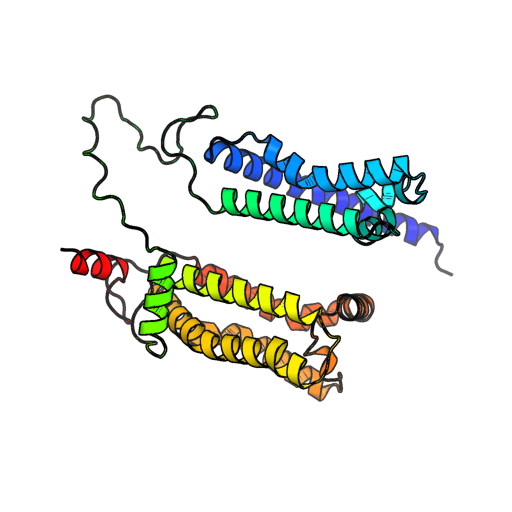 -6.293 1.00 83.06 291 ALA A C 1
ATOM 2310 O O . ALA A 1 291 ? -4.759 7.584 -5.140 1.00 83.06 291 ALA A O 1
ATOM 2311 N N . LEU A 1 292 ? -5.578 9.125 -6.555 1.00 87.81 292 LEU A N 1
ATOM 2312 C CA . LEU A 1 292 ? -6.157 9.984 -5.518 1.00 87.81 292 LEU A CA 1
ATOM 2313 C C . LEU A 1 292 ? -7.280 9.280 -4.744 1.00 87.81 292 LEU A C 1
ATOM 2315 O O . LEU A 1 292 ? -7.348 9.393 -3.519 1.00 87.81 292 LEU A O 1
ATOM 2319 N N . LEU A 1 293 ? -8.136 8.511 -5.422 1.00 89.19 293 LEU A N 1
ATOM 2320 C CA . LEU A 1 293 ? -9.205 7.745 -4.772 1.00 89.19 293 LEU A CA 1
ATOM 2321 C C . LEU A 1 293 ? -8.667 6.561 -3.959 1.00 89.19 293 LEU A C 1
ATOM 2323 O O . LEU A 1 293 ? -9.193 6.277 -2.882 1.00 89.19 293 LEU A O 1
ATOM 2327 N N . LEU A 1 294 ? -7.599 5.903 -4.418 1.00 86.69 294 LEU A N 1
ATOM 2328 C CA . LEU A 1 294 ? -6.891 4.886 -3.635 1.00 86.69 294 LEU A CA 1
ATOM 2329 C C . LEU A 1 294 ? -6.233 5.495 -2.392 1.00 86.69 294 LEU A C 1
ATOM 2331 O O . LEU A 1 294 ? -6.321 4.910 -1.312 1.00 86.69 294 LEU A O 1
ATOM 2335 N N . LEU A 1 295 ? -5.638 6.686 -2.509 1.00 86.50 295 LEU A N 1
ATOM 2336 C CA . LEU A 1 295 ? -5.078 7.416 -1.371 1.00 86.50 295 LEU A CA 1
ATOM 2337 C C . LEU A 1 295 ? -6.171 7.835 -0.379 1.00 86.50 295 LEU A C 1
ATOM 2339 O O . LEU A 1 295 ? -6.012 7.665 0.830 1.00 86.50 295 LEU A O 1
ATOM 2343 N N . LEU A 1 296 ? -7.310 8.325 -0.871 1.00 90.38 296 LEU A N 1
ATOM 2344 C CA . LEU A 1 296 ? -8.475 8.609 -0.038 1.00 90.38 296 LEU A CA 1
ATOM 2345 C C . LEU A 1 296 ? -8.935 7.345 0.697 1.00 90.38 296 LEU A C 1
ATOM 2347 O O . LEU A 1 296 ? -9.122 7.380 1.913 1.00 90.38 296 LEU A O 1
ATOM 2351 N N . LEU A 1 297 ? -9.074 6.221 -0.008 1.00 89.25 297 LEU A N 1
ATOM 2352 C CA . LEU A 1 297 ? -9.484 4.949 0.582 1.00 89.25 297 LEU A CA 1
ATOM 2353 C C . LEU A 1 297 ? -8.489 4.470 1.651 1.00 89.25 297 LEU A C 1
ATOM 2355 O O . LEU A 1 297 ? -8.900 4.032 2.728 1.00 89.25 297 LEU A O 1
ATOM 2359 N N . LEU A 1 298 ? -7.188 4.624 1.400 1.00 90.44 298 LEU A N 1
ATOM 2360 C CA . LEU A 1 298 ? -6.126 4.351 2.367 1.00 90.44 298 LEU A CA 1
ATOM 2361 C C . LEU A 1 298 ? -6.301 5.200 3.633 1.00 90.44 298 LEU A C 1
ATOM 2363 O O . LEU A 1 298 ? -6.322 4.668 4.745 1.00 90.44 298 LEU A O 1
ATOM 2367 N N . CYS A 1 299 ? -6.503 6.509 3.465 1.00 89.44 299 CYS A N 1
ATOM 2368 C CA . CYS A 1 299 ? -6.769 7.442 4.556 1.00 89.44 299 CYS A CA 1
ATOM 2369 C C . CYS A 1 299 ? -8.014 7.041 5.358 1.00 89.44 299 CYS A C 1
ATOM 2371 O O . CYS A 1 299 ? -7.987 7.071 6.589 1.00 89.44 299 CYS A O 1
ATOM 2373 N N . LEU A 1 300 ? -9.093 6.616 4.695 1.00 89.19 300 LEU A N 1
ATOM 2374 C CA . LEU A 1 300 ? -10.302 6.124 5.363 1.00 89.19 300 LEU A CA 1
ATOM 2375 C C . LEU A 1 300 ? -10.024 4.859 6.189 1.00 89.19 300 LEU A C 1
ATOM 2377 O O . LEU A 1 300 ? -10.480 4.759 7.327 1.00 89.19 300 LEU A O 1
ATOM 2381 N N . CYS A 1 301 ? -9.214 3.932 5.676 1.00 88.62 301 CYS A N 1
ATOM 2382 C CA . CYS A 1 301 ? -8.827 2.713 6.389 1.00 88.62 301 CYS A CA 1
ATOM 2383 C C . CYS A 1 301 ? -7.886 2.970 7.586 1.00 88.62 301 CYS A C 1
ATOM 2385 O O . CYS A 1 301 ? -7.902 2.198 8.554 1.00 88.62 301 CYS A O 1
ATOM 2387 N N . LEU A 1 302 ? -7.105 4.059 7.560 1.00 89.50 302 LEU A N 1
ATOM 2388 C CA . LEU A 1 302 ? -6.229 4.496 8.660 1.00 89.50 302 LEU A CA 1
ATOM 2389 C C . LEU A 1 302 ? -6.990 5.158 9.822 1.00 89.50 302 LEU A C 1
ATOM 2391 O O . LEU A 1 302 ? -6.571 5.042 10.982 1.00 89.50 302 LEU A O 1
ATOM 2395 N N . ARG A 1 303 ? -8.112 5.834 9.534 1.00 87.62 303 ARG A N 1
ATOM 2396 C CA . ARG A 1 303 ? -8.917 6.551 10.540 1.00 87.62 303 ARG A CA 1
ATOM 2397 C C . ARG A 1 303 ? -9.371 5.624 11.663 1.00 87.62 303 ARG A C 1
ATOM 2399 O O . ARG A 1 303 ? -9.578 4.428 11.469 1.00 87.62 303 ARG A O 1
ATOM 2406 N N . LYS A 1 304 ? -9.547 6.178 12.865 1.00 87.44 304 LYS A N 1
ATOM 2407 C CA . LYS A 1 304 ? -10.176 5.464 13.985 1.00 87.44 304 LYS A CA 1
ATOM 2408 C C . LYS A 1 304 ? -11.654 5.209 13.651 1.00 87.44 304 LYS A C 1
ATOM 2410 O O . LYS A 1 304 ? -12.298 6.053 13.035 1.00 87.44 304 LYS A O 1
ATOM 2415 N N . GLY A 1 305 ? -12.164 4.039 14.030 1.00 86.50 305 GLY A N 1
ATOM 2416 C CA . GLY A 1 305 ? -13.589 3.729 13.902 1.00 86.50 305 GLY A CA 1
ATOM 2417 C C . GLY A 1 305 ? -14.464 4.552 14.838 1.00 86.50 305 GLY A C 1
ATOM 2418 O O . GLY A 1 305 ? -13.965 5.170 15.782 1.00 86.50 305 GLY A O 1
ATOM 2419 N N . THR A 1 306 ? -15.772 4.516 14.594 1.00 88.50 306 THR A N 1
ATOM 2420 C CA . THR A 1 306 ? -16.780 5.130 15.467 1.00 88.50 306 THR A CA 1
ATOM 2421 C C . THR A 1 306 ? -16.787 4.446 16.833 1.00 88.50 306 THR A C 1
ATOM 2423 O O . THR A 1 306 ? -16.817 3.220 16.900 1.00 88.50 306 THR A O 1
ATOM 2426 N N . SER A 1 307 ? -16.776 5.204 17.927 1.00 85.69 307 SER A N 1
ATOM 2427 C CA . SER A 1 307 ? -16.916 4.634 19.274 1.00 85.69 307 SER A CA 1
ATOM 2428 C C . SER A 1 307 ? -18.336 4.125 19.514 1.00 85.69 307 SER A C 1
ATOM 2430 O O . SER A 1 307 ? -19.295 4.790 19.127 1.00 85.69 307 SER A O 1
ATOM 2432 N N . GLY A 1 308 ? -18.468 2.982 20.190 1.00 86.25 308 GLY A N 1
ATOM 2433 C CA . GLY A 1 308 ? -19.776 2.392 20.491 1.00 86.25 308 GLY A CA 1
ATOM 2434 C C . GLY A 1 308 ? -20.422 1.698 19.282 1.00 86.25 308 GLY A C 1
ATOM 2435 O O . GLY A 1 308 ? -19.767 1.513 18.248 1.00 86.25 308 GLY A O 1
ATOM 2436 N N . PRO A 1 309 ? -21.679 1.239 19.403 1.00 88.62 309 PRO A N 1
ATOM 2437 C CA . PRO A 1 309 ? -22.379 0.565 18.316 1.00 88.62 309 PRO A CA 1
ATOM 2438 C C . PRO A 1 309 ? -22.669 1.523 17.155 1.00 88.62 309 PRO A C 1
ATOM 2440 O O . PRO A 1 309 ? -22.947 2.702 17.346 1.00 88.62 309 PRO A O 1
ATOM 2443 N N . ASN A 1 310 ? -22.618 1.000 15.932 1.00 92.75 310 ASN A N 1
ATOM 2444 C CA . ASN A 1 310 ? -23.087 1.701 14.739 1.00 92.75 310 ASN A CA 1
ATOM 2445 C C . ASN A 1 310 ? -24.032 0.786 13.941 1.00 92.75 310 ASN A C 1
ATOM 2447 O O . ASN A 1 310 ? -24.269 -0.358 14.332 1.00 92.75 310 ASN A O 1
ATOM 2451 N N . ARG A 1 311 ? -24.550 1.256 12.798 1.00 92.31 311 ARG A N 1
ATOM 2452 C CA . ARG A 1 311 ? -25.511 0.498 11.967 1.00 92.31 311 ARG A CA 1
ATOM 2453 C C . ARG A 1 311 ? -25.016 -0.873 11.483 1.00 92.31 311 ARG A C 1
ATOM 2455 O O . ARG A 1 311 ? -25.812 -1.680 11.022 1.00 92.31 311 ARG A O 1
ATOM 2462 N N . PHE A 1 312 ? -23.709 -1.120 11.536 1.00 91.50 312 PHE A N 1
ATOM 2463 C CA . PHE A 1 312 ? -23.083 -2.372 11.122 1.00 91.50 312 PHE A CA 1
ATOM 2464 C C . PHE A 1 312 ? -22.701 -3.274 12.300 1.00 91.50 312 PHE A C 1
ATOM 2466 O O . PHE A 1 312 ? -22.174 -4.361 12.072 1.00 91.50 312 PHE A O 1
ATOM 2473 N N . GLY A 1 313 ? -22.948 -2.849 13.543 1.00 90.62 313 GLY A N 1
ATOM 2474 C CA . GLY A 1 313 ? -22.772 -3.665 14.741 1.00 90.62 313 GLY A CA 1
ATOM 2475 C C . GLY A 1 313 ? -21.965 -2.999 15.865 1.00 90.62 313 GLY A C 1
ATOM 2476 O O . GLY A 1 313 ? -21.587 -1.821 15.777 1.00 90.62 313 GLY A O 1
ATOM 2477 N N . PRO A 1 314 ? -21.693 -3.762 16.941 1.00 90.00 314 PRO A N 1
ATOM 2478 C CA . PRO A 1 314 ? -20.979 -3.278 18.119 1.00 90.00 314 PRO A CA 1
ATOM 2479 C C . PRO A 1 314 ? -19.512 -2.949 17.815 1.00 90.00 314 PRO A C 1
ATOM 2481 O O . PRO A 1 314 ? -18.929 -3.453 16.852 1.00 90.00 314 PRO A O 1
ATOM 2484 N N . ASP A 1 315 ? -18.907 -2.105 18.652 1.00 89.12 315 ASP A N 1
ATOM 2485 C CA . ASP A 1 315 ? -17.493 -1.735 18.534 1.00 89.12 315 ASP A CA 1
ATOM 2486 C C . ASP A 1 315 ? -16.596 -2.984 18.674 1.00 89.12 315 ASP A C 1
ATOM 2488 O O . ASP A 1 315 ? -16.654 -3.677 19.698 1.00 89.12 315 ASP A O 1
ATOM 2492 N N . PRO A 1 316 ? -15.742 -3.291 17.675 1.00 84.94 316 PRO A N 1
ATOM 2493 C CA . PRO A 1 316 ? -14.881 -4.469 17.714 1.00 84.94 316 PRO A CA 1
ATOM 2494 C C . PRO A 1 316 ? -13.892 -4.458 18.888 1.00 84.94 316 PRO A C 1
ATOM 2496 O O . PRO A 1 316 ? -13.432 -5.524 19.297 1.00 84.94 316 PRO A O 1
ATOM 2499 N N . LEU A 1 317 ? -13.544 -3.287 19.432 1.00 82.19 317 LEU A N 1
ATOM 2500 C CA . LEU A 1 317 ? -12.664 -3.173 20.595 1.00 82.19 317 LEU A CA 1
ATOM 2501 C C . LEU A 1 317 ? -13.387 -3.514 21.899 1.00 82.19 317 LEU A C 1
ATOM 2503 O O . LEU A 1 317 ? -12.773 -4.121 22.775 1.00 82.19 317 LEU A O 1
ATOM 2507 N N . THR A 1 318 ? -14.671 -3.172 22.012 1.00 78.38 318 THR A N 1
ATOM 2508 C CA . THR A 1 318 ? -15.497 -3.498 23.183 1.00 78.38 318 THR A CA 1
ATOM 2509 C C . THR A 1 318 ? -15.764 -4.998 23.245 1.00 78.38 318 THR A C 1
ATOM 2511 O O . THR A 1 318 ? -15.427 -5.638 24.235 1.00 78.38 318 THR A O 1
ATOM 2514 N N . VAL A 1 319 ? -16.188 -5.602 22.129 1.00 74.31 319 VAL A N 1
ATOM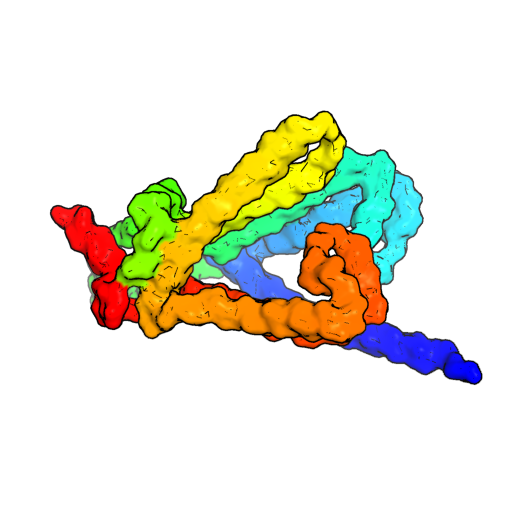 2515 C CA . VAL A 1 319 ? -16.407 -7.061 22.034 1.00 74.31 319 VAL A CA 1
ATOM 2516 C C . VAL A 1 319 ? -15.121 -7.852 22.315 1.00 74.31 319 VAL A C 1
ATOM 2518 O O . VAL A 1 319 ? -15.145 -8.940 22.889 1.00 74.31 319 VAL A O 1
ATOM 2521 N N . ALA A 1 320 ? -13.962 -7.326 21.904 1.00 71.75 320 ALA A N 1
ATOM 2522 C CA . ALA A 1 320 ? -12.673 -7.966 22.162 1.00 71.75 320 ALA A CA 1
ATOM 2523 C C . ALA A 1 320 ? -12.217 -7.879 23.629 1.00 71.75 320 ALA A C 1
ATOM 2525 O O . ALA A 1 320 ? -11.356 -8.674 24.017 1.00 71.75 320 ALA A O 1
ATOM 2526 N N . ARG A 1 321 ? -12.742 -6.921 24.404 1.00 70.88 321 ARG A N 1
ATOM 2527 C CA . ARG A 1 321 ? -12.545 -6.830 25.858 1.00 70.88 321 ARG A CA 1
ATOM 2528 C C . ARG A 1 321 ? -13.469 -7.799 26.585 1.00 70.88 321 ARG A C 1
ATOM 2530 O O . ARG A 1 321 ? -12.977 -8.587 27.376 1.00 70.88 321 ARG A O 1
ATOM 2537 N N . GLU A 1 322 ? -14.752 -7.815 26.232 1.00 68.88 322 GLU A N 1
ATOM 2538 C CA . GLU A 1 322 ? -15.759 -8.690 26.854 1.00 68.88 322 GLU A CA 1
ATOM 2539 C C . GLU A 1 322 ? -15.422 -10.178 26.714 1.00 68.88 322 GLU A C 1
ATOM 2541 O O . GLU A 1 322 ? -15.522 -10.915 27.678 1.00 68.88 322 GLU A O 1
ATOM 2546 N N . ARG A 1 323 ? -14.926 -10.632 25.553 1.00 62.09 323 ARG A N 1
ATOM 2547 C CA . ARG A 1 323 ? -14.513 -12.040 25.350 1.00 62.09 323 ARG A CA 1
ATOM 2548 C C . ARG A 1 323 ? -13.278 -12.484 26.151 1.00 62.09 323 ARG A C 1
ATOM 2550 O O . ARG A 1 323 ? -12.815 -13.606 25.948 1.00 62.09 323 ARG A O 1
ATOM 2557 N N . ARG A 1 324 ? -12.646 -11.589 26.910 1.00 56.12 324 ARG A N 1
ATOM 2558 C CA . ARG A 1 324 ? -11.459 -11.894 27.726 1.00 56.12 324 ARG A CA 1
ATOM 2559 C C . ARG A 1 324 ? -11.756 -11.942 29.223 1.00 56.12 324 ARG A C 1
ATOM 2561 O O . ARG A 1 324 ? -10.858 -12.350 29.953 1.00 56.12 324 ARG A O 1
ATOM 2568 N N . ILE A 1 325 ? -12.941 -11.494 29.630 1.00 48.56 325 ILE A N 1
ATOM 2569 C CA . ILE A 1 325 ? -13.491 -11.649 30.980 1.00 48.56 325 ILE A CA 1
ATOM 2570 C C . ILE A 1 325 ? -14.196 -13.005 31.017 1.00 48.56 325 ILE A C 1
ATOM 2572 O O . ILE A 1 325 ? -14.038 -13.705 32.036 1.00 48.56 325 ILE A O 1
#

Solvent-accessible surface area (backbone atoms only — not comparable to full-atom values): 18401 Å² total; per-residue (Å²): 128,88,62,69,66,63,59,50,52,50,54,51,50,52,52,51,51,52,53,52,52,48,50,68,54,44,55,59,50,50,53,53,52,29,51,48,29,38,41,55,73,38,64,50,62,59,55,60,46,45,72,40,46,48,58,52,53,49,46,51,53,13,55,76,68,67,41,73,72,58,72,44,55,69,53,63,73,68,67,48,76,71,48,66,59,62,54,37,60,98,36,66,70,59,46,52,50,39,50,50,50,37,50,52,35,48,50,51,52,50,52,54,70,71,46,81,50,56,84,55,69,50,99,82,46,72,34,91,82,57,76,81,79,58,90,87,63,76,80,78,68,79,74,77,69,80,77,79,70,76,49,60,70,57,16,41,53,50,36,65,75,33,32,86,51,45,75,38,46,39,45,64,57,45,40,52,38,40,52,49,53,52,50,53,52,52,49,53,49,58,60,43,65,76,64,78,82,74,58,70,72,56,48,44,59,63,46,48,50,54,50,51,52,48,59,61,51,45,49,28,50,50,18,40,50,32,8,32,35,27,24,58,75,41,66,60,65,66,75,52,54,36,49,50,44,50,54,49,42,45,53,51,32,58,72,75,65,44,56,66,63,80,72,61,61,74,86,44,74,65,58,55,49,51,42,50,72,75,39,48,67,61,56,47,69,48,44,46,62,26,52,52,40,47,49,49,48,49,53,61,60,69,50,81,55,55,82,54,68,52,100,48,42,62,31,50,68,57,55,62,51,59,78,72,113